Protein AF-A0A520HP11-F1 (afdb_monomer_lite)

Radius of gyration: 30.43 Å; chains: 1; bounding box: 94×42×82 Å

Structure (mmCIF, N/CA/C/O backbone):
data_AF-A0A520HP11-F1
#
_entry.id   AF-A0A520HP11-F1
#
loop_
_atom_site.group_PDB
_atom_site.id
_atom_site.type_symbol
_atom_site.label_atom_id
_atom_site.label_alt_id
_atom_site.label_comp_id
_atom_site.label_asym_id
_atom_site.label_entity_id
_atom_site.label_seq_id
_atom_site.pdbx_PDB_ins_code
_atom_site.Cartn_x
_atom_site.Cartn_y
_atom_site.Cartn_z
_atom_site.occupancy
_atom_site.B_iso_or_equiv
_atom_site.auth_seq_id
_atom_site.auth_comp_id
_atom_site.auth_asym_id
_atom_site.auth_atom_id
_atom_site.pdbx_PDB_model_num
ATOM 1 N N . MET A 1 1 ? -51.757 16.034 16.698 1.00 34.47 1 MET A N 1
ATOM 2 C CA . MET A 1 1 ? -51.233 14.928 17.526 1.00 34.47 1 MET A CA 1
ATOM 3 C C . MET A 1 1 ? -50.766 13.825 16.593 1.00 34.47 1 MET A C 1
ATOM 5 O O . MET A 1 1 ? -51.592 13.180 15.965 1.00 34.47 1 MET A O 1
ATOM 9 N N . TYR A 1 2 ? -49.450 13.701 16.427 1.00 31.53 2 TYR A N 1
ATOM 10 C CA . TYR A 1 2 ? -48.778 12.705 15.589 1.00 31.53 2 TYR A CA 1
ATOM 11 C C . TYR A 1 2 ? -48.318 11.578 16.525 1.00 31.53 2 TYR A C 1
ATOM 13 O O . TYR A 1 2 ? -47.510 11.825 17.417 1.00 31.53 2 TYR A O 1
ATOM 21 N N . ASN A 1 3 ? -48.872 10.372 16.388 1.00 34.91 3 ASN A N 1
ATOM 22 C CA . ASN A 1 3 ? -48.526 9.236 17.247 1.00 34.91 3 ASN A CA 1
ATOM 23 C C . ASN A 1 3 ? -47.285 8.537 16.663 1.00 34.91 3 ASN A C 1
ATOM 25 O O . ASN A 1 3 ? -47.395 7.660 15.810 1.00 34.91 3 ASN A O 1
ATOM 29 N N . GLY A 1 4 ? -46.097 9.001 17.062 1.00 42.41 4 GLY A N 1
ATOM 30 C CA . GLY A 1 4 ? -44.795 8.587 16.534 1.00 42.41 4 GLY A CA 1
ATOM 31 C C . GLY A 1 4 ? -44.421 7.126 16.800 1.00 42.41 4 GLY A C 1
ATOM 32 O O . GLY A 1 4 ? -43.616 6.841 17.681 1.00 42.41 4 GLY A O 1
ATOM 33 N N . LYS A 1 5 ? -44.937 6.199 15.989 1.00 34.16 5 LYS A N 1
ATOM 34 C CA . LYS A 1 5 ? -44.343 4.868 15.815 1.00 34.16 5 LYS A CA 1
ATOM 35 C C . LYS A 1 5 ? -43.785 4.738 14.394 1.00 34.16 5 LYS A C 1
ATOM 37 O O . LYS A 1 5 ? -44.534 4.986 13.449 1.00 34.16 5 LYS A O 1
ATOM 42 N N . PRO A 1 6 ? -42.512 4.342 14.213 1.00 37.28 6 PRO A N 1
ATOM 43 C CA . PRO A 1 6 ? -41.992 4.017 12.893 1.00 37.28 6 PRO A CA 1
ATOM 44 C C . PRO A 1 6 ? -42.721 2.775 12.364 1.00 37.28 6 PRO A C 1
ATOM 46 O O . PRO A 1 6 ? -42.697 1.717 12.992 1.00 37.28 6 PRO A O 1
ATOM 49 N N . GLN A 1 7 ? -43.396 2.912 11.224 1.00 37.81 7 GLN A N 1
ATOM 50 C CA . GLN A 1 7 ? -43.924 1.774 10.477 1.00 37.81 7 GLN A CA 1
ATOM 51 C C . GLN A 1 7 ? -42.833 1.278 9.523 1.00 37.81 7 GLN A C 1
ATOM 53 O O . GLN A 1 7 ? -42.355 2.023 8.669 1.00 37.81 7 GLN A O 1
ATOM 58 N N . LEU A 1 8 ? -42.419 0.023 9.698 1.00 34.25 8 LEU A N 1
ATOM 59 C CA . LEU A 1 8 ? -41.558 -0.692 8.759 1.00 34.25 8 LEU A CA 1
ATOM 60 C C . LEU A 1 8 ? -42.352 -0.972 7.479 1.00 34.25 8 LEU A C 1
ATOM 62 O O . LEU A 1 8 ? -43.304 -1.748 7.497 1.00 34.25 8 LEU A O 1
ATOM 66 N N . ALA A 1 9 ? -41.952 -0.354 6.370 1.00 35.50 9 ALA A N 1
ATOM 67 C CA . ALA A 1 9 ? -42.418 -0.741 5.047 1.00 35.50 9 ALA A CA 1
ATOM 68 C C . ALA A 1 9 ? -41.633 -1.984 4.598 1.00 35.50 9 ALA A C 1
ATOM 70 O O . ALA A 1 9 ? -40.471 -1.883 4.204 1.00 35.50 9 ALA A O 1
ATOM 71 N N . VAL A 1 10 ? -42.252 -3.162 4.688 1.00 35.53 10 VAL A N 1
ATOM 72 C CA . VAL A 1 10 ? -41.709 -4.397 4.109 1.00 35.53 10 VAL A CA 1
ATOM 73 C C . VAL A 1 10 ? -42.196 -4.483 2.665 1.00 35.53 10 VAL A C 1
ATOM 75 O O . VAL A 1 10 ? -43.391 -4.587 2.408 1.00 35.53 10 VAL A O 1
ATOM 78 N N . ASN A 1 11 ? -41.269 -4.394 1.713 1.00 33.66 11 ASN A N 1
ATOM 79 C CA . ASN A 1 11 ? -41.550 -4.653 0.304 1.00 33.66 11 ASN A CA 1
ATOM 80 C C . ASN A 1 11 ? -41.317 -6.146 0.030 1.00 33.66 11 ASN A C 1
ATOM 82 O O . ASN A 1 11 ? -40.174 -6.592 -0.057 1.00 33.66 11 ASN A O 1
ATOM 86 N N . GLU A 1 12 ? -42.400 -6.915 -0.082 1.00 36.41 12 GLU A N 1
ATOM 87 C CA . GLU A 1 12 ? -42.369 -8.378 -0.237 1.00 36.41 12 GLU A CA 1
ATOM 88 C C . GLU A 1 12 ? -42.029 -8.854 -1.667 1.00 36.41 12 GLU A C 1
ATOM 90 O O . GLU A 1 12 ? -41.917 -10.051 -1.911 1.00 36.41 12 GLU A O 1
ATOM 95 N N . ASN A 1 13 ? -41.770 -7.950 -2.622 1.00 36.38 13 ASN A N 1
ATOM 96 C CA . ASN A 1 13 ? -41.491 -8.318 -4.021 1.00 36.38 13 ASN A CA 1
ATOM 97 C C . ASN A 1 13 ? -40.028 -8.732 -4.315 1.00 36.38 13 ASN A C 1
ATOM 99 O O . ASN A 1 13 ? -39.665 -8.909 -5.477 1.00 36.38 13 ASN A O 1
ATOM 103 N N . PHE A 1 14 ? -39.172 -8.902 -3.299 1.00 37.31 14 PHE A N 1
ATOM 104 C CA . PHE A 1 14 ? -37.736 -9.204 -3.468 1.00 37.31 14 PHE A CA 1
ATOM 105 C C . PHE A 1 14 ? -37.317 -10.642 -3.115 1.00 37.31 14 PHE A C 1
ATOM 107 O O . PHE A 1 14 ? -36.124 -10.920 -2.977 1.00 37.31 14 PHE A O 1
ATOM 114 N N . PHE A 1 15 ? -38.248 -11.593 -3.019 1.00 36.47 15 PHE A N 1
ATOM 115 C CA . PHE A 1 15 ? -37.887 -13.001 -2.830 1.00 36.47 15 PHE A CA 1
ATOM 116 C C . PHE A 1 15 ? -37.436 -13.653 -4.148 1.00 36.47 15 PHE A C 1
ATOM 118 O O . PHE A 1 15 ? -38.184 -14.372 -4.804 1.00 36.47 15 PHE A O 1
ATOM 125 N N . ARG A 1 16 ? -36.162 -13.454 -4.512 1.00 36.50 16 ARG A N 1
ATOM 126 C CA . ARG A 1 16 ? -35.390 -14.524 -5.160 1.00 36.50 16 ARG A CA 1
ATOM 127 C C . ARG A 1 16 ? -34.692 -15.317 -4.064 1.00 36.50 16 ARG A C 1
ATOM 129 O O . ARG A 1 16 ? -33.797 -14.811 -3.391 1.00 36.50 16 ARG A O 1
ATOM 136 N N . ILE A 1 17 ? -35.144 -16.551 -3.885 1.00 47.78 17 ILE A N 1
ATOM 137 C CA . ILE A 1 17 ? -34.523 -17.545 -3.016 1.00 47.78 17 ILE A CA 1
ATOM 138 C C . ILE A 1 17 ? -33.262 -18.007 -3.754 1.00 47.78 17 ILE A C 1
ATOM 140 O O . ILE A 1 17 ? -33.342 -18.744 -4.727 1.00 47.78 17 ILE A O 1
ATOM 144 N N . GLU A 1 18 ? -32.122 -17.484 -3.309 1.00 36.84 18 GLU A N 1
ATOM 145 C CA . GLU A 1 18 ? -30.751 -17.774 -3.751 1.00 36.84 18 GLU A CA 1
ATOM 146 C C . GLU A 1 18 ? -30.212 -17.023 -4.986 1.00 36.84 18 GLU A C 1
ATOM 148 O O . GLU A 1 18 ? -30.777 -16.988 -6.080 1.00 36.84 18 GLU A O 1
ATOM 153 N N . ALA A 1 19 ? -29.041 -16.409 -4.780 1.00 34.03 19 ALA A N 1
ATOM 154 C CA . ALA A 1 19 ? -28.223 -15.795 -5.818 1.00 34.03 19 ALA A CA 1
ATOM 155 C C . ALA A 1 19 ? -27.327 -16.851 -6.509 1.00 34.03 19 ALA A C 1
ATOM 157 O O . ALA A 1 19 ? -26.926 -17.820 -5.860 1.00 34.03 19 ALA A O 1
ATOM 158 N N . PRO A 1 20 ? -26.952 -16.655 -7.792 1.00 33.03 20 PRO A N 1
ATOM 159 C CA . PRO A 1 20 ? -26.059 -17.551 -8.528 1.00 33.03 20 PRO A CA 1
ATOM 160 C C . PRO A 1 20 ? -24.754 -17.890 -7.771 1.00 33.03 20 PRO A C 1
ATOM 162 O O . PRO A 1 20 ? -24.144 -16.989 -7.193 1.00 33.03 20 PRO A O 1
ATOM 165 N N . PRO A 1 21 ? -24.247 -19.139 -7.832 1.00 39.88 21 PRO A N 1
ATOM 166 C CA . PRO A 1 21 ? -23.096 -19.605 -7.041 1.00 39.88 21 PRO A CA 1
ATOM 167 C C . PRO A 1 21 ? -21.791 -18.814 -7.225 1.00 39.88 21 PRO A C 1
ATOM 169 O O . PRO A 1 21 ? -20.974 -18.755 -6.312 1.00 39.88 21 PRO A O 1
ATOM 172 N N . HIS A 1 22 ? -21.584 -18.160 -8.371 1.00 44.44 22 HIS A N 1
ATOM 173 C CA . HIS A 1 22 ? -20.395 -17.329 -8.609 1.00 44.44 22 HIS A CA 1
ATOM 174 C C . HIS A 1 22 ? -20.458 -15.954 -7.915 1.00 44.44 22 HIS A C 1
ATOM 176 O O . HIS A 1 22 ? -19.442 -15.270 -7.831 1.00 44.44 22 HIS A O 1
ATOM 182 N N . LEU A 1 23 ? -21.623 -15.566 -7.376 1.00 41.56 23 LEU A N 1
ATOM 183 C CA . LEU A 1 23 ? -21.806 -14.389 -6.519 1.00 41.56 23 LEU A CA 1
ATOM 184 C C . LEU A 1 23 ? -21.668 -14.718 -5.022 1.00 41.56 23 LEU A C 1
ATOM 186 O O . LEU A 1 23 ? -21.687 -13.808 -4.196 1.00 41.56 23 LEU A O 1
ATOM 190 N N . GLN A 1 24 ? -21.453 -15.989 -4.657 1.00 46.53 24 GLN A N 1
ATOM 191 C CA . GLN A 1 24 ? -21.070 -16.410 -3.303 1.00 46.53 24 GLN A CA 1
ATOM 192 C C . GLN A 1 24 ? -19.555 -16.233 -3.061 1.00 46.53 24 GLN A C 1
ATOM 194 O O . GLN A 1 24 ? -18.876 -17.115 -2.527 1.00 46.53 24 GLN A O 1
ATOM 199 N N . GLN A 1 25 ? -1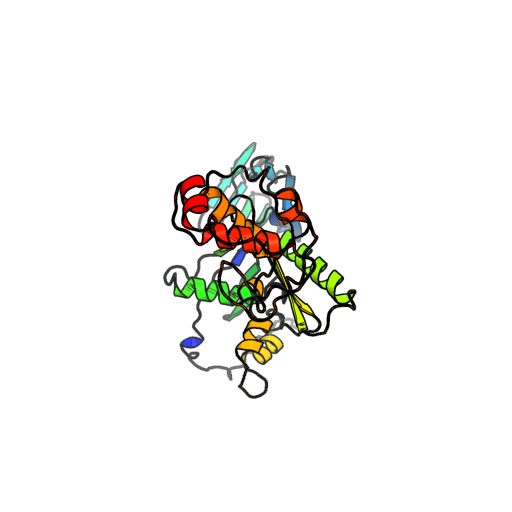8.997 -15.089 -3.470 1.00 52.41 25 GLN A N 1
ATOM 200 C CA . GLN A 1 25 ? -17.690 -14.643 -2.988 1.00 52.41 25 GLN A CA 1
ATOM 201 C C . GLN A 1 25 ? -17.901 -14.104 -1.569 1.00 52.41 25 GLN A C 1
ATOM 203 O O . GLN A 1 25 ? -18.559 -13.093 -1.337 1.00 52.41 25 GLN A O 1
ATOM 208 N N . ASN A 1 26 ? -17.498 -14.940 -0.614 1.00 66.00 26 ASN A N 1
ATOM 209 C CA . ASN A 1 26 ? -18.094 -15.050 0.714 1.00 66.00 26 ASN A CA 1
ATOM 210 C C . ASN A 1 26 ? -17.239 -14.398 1.808 1.00 66.00 26 ASN A C 1
ATOM 212 O O . ASN A 1 26 ? -17.347 -14.820 2.959 1.00 66.00 26 ASN A O 1
ATOM 216 N N . TRP A 1 27 ? -16.367 -13.434 1.498 1.00 74.62 27 TRP A N 1
ATOM 217 C CA . TRP A 1 27 ? -15.597 -12.783 2.555 1.00 74.62 27 TRP A CA 1
ATOM 218 C C . TRP A 1 27 ? -16.503 -11.938 3.457 1.00 74.62 27 TRP A C 1
ATOM 220 O O . TRP A 1 27 ? -17.264 -11.086 2.997 1.00 74.62 27 TRP A O 1
ATOM 230 N N . LYS A 1 28 ? -16.436 -12.182 4.762 1.00 81.62 28 LYS A N 1
ATOM 231 C CA . LYS A 1 28 ? -17.268 -11.546 5.788 1.00 81.62 28 LYS A CA 1
ATOM 232 C C . LYS A 1 28 ? -16.447 -10.749 6.803 1.00 81.62 28 LYS A C 1
ATOM 234 O O . LYS A 1 28 ? -17.043 -10.141 7.687 1.00 81.62 28 LYS A O 1
ATOM 239 N N . GLY A 1 29 ? -15.127 -10.738 6.688 1.00 84.00 29 GLY A N 1
ATOM 240 C CA . GLY A 1 29 ? -14.271 -9.924 7.540 1.00 84.00 29 GLY A CA 1
ATOM 241 C C . GLY A 1 29 ? -14.052 -8.508 7.028 1.00 84.00 29 GLY A C 1
ATOM 242 O O . GLY A 1 29 ? -14.406 -8.154 5.900 1.00 84.00 29 GLY A O 1
ATOM 243 N N . ASN A 1 30 ? -13.377 -7.723 7.855 1.00 87.94 30 ASN A N 1
ATOM 244 C CA . ASN A 1 30 ? -12.810 -6.433 7.487 1.00 87.94 30 ASN A CA 1
ATOM 245 C C . ASN A 1 30 ? -11.439 -6.621 6.816 1.00 87.94 30 ASN A C 1
ATOM 247 O O . ASN A 1 30 ? -10.792 -7.661 6.964 1.00 87.94 30 ASN A O 1
ATOM 251 N N . VAL A 1 31 ? -10.991 -5.602 6.085 1.00 89.44 31 VAL A N 1
ATOM 252 C CA . VAL A 1 31 ? -9.608 -5.459 5.619 1.00 89.44 31 VAL A CA 1
ATOM 253 C C . VAL A 1 31 ? -9.029 -4.245 6.325 1.00 89.44 31 VAL A C 1
ATOM 255 O O . VAL A 1 31 ? -9.432 -3.109 6.065 1.00 89.44 31 VAL A O 1
ATOM 258 N N . TYR A 1 32 ? -8.095 -4.496 7.228 1.00 90.44 32 TYR A N 1
ATOM 259 C CA . TYR A 1 32 ? -7.405 -3.488 8.013 1.00 90.44 32 TYR A CA 1
ATOM 260 C C . TYR A 1 32 ? -5.975 -3.297 7.523 1.00 90.44 32 TYR A C 1
ATOM 262 O O . TYR A 1 32 ? -5.354 -4.229 7.019 1.00 90.44 32 TYR A O 1
ATOM 270 N N . GLY A 1 33 ? -5.441 -2.096 7.701 1.00 87.69 33 GLY A N 1
ATOM 271 C CA . GLY A 1 33 ? -4.013 -1.845 7.590 1.00 87.69 33 GLY A CA 1
ATOM 272 C C . GLY A 1 33 ? -3.295 -2.210 8.880 1.00 87.69 33 GLY A C 1
ATOM 273 O O . GLY A 1 33 ? -3.796 -1.946 9.975 1.00 87.69 33 GLY A O 1
ATOM 274 N N . ASP A 1 34 ? -2.075 -2.718 8.764 1.00 78.62 34 ASP A N 1
ATOM 275 C CA . ASP A 1 34 ? -1.078 -2.671 9.834 1.00 78.62 34 ASP A CA 1
ATOM 276 C C . ASP A 1 34 ? -0.526 -1.241 9.952 1.00 78.62 34 ASP A C 1
ATOM 278 O O . ASP A 1 34 ? 0.663 -0.973 9.780 1.00 78.62 34 ASP A O 1
ATOM 282 N N . SER A 1 35 ? -1.433 -0.287 10.176 1.00 70.38 35 SER A N 1
ATOM 283 C CA . SER A 1 35 ? -1.102 1.128 10.194 1.00 70.38 35 SER A CA 1
ATOM 284 C C . SER A 1 35 ? -0.279 1.474 11.422 1.00 70.38 35 SER A C 1
ATOM 286 O O . SER A 1 35 ? -0.454 0.889 12.497 1.00 70.38 35 SER A O 1
ATOM 288 N N . SER A 1 36 ? 0.521 2.524 11.298 1.00 73.38 36 SER A N 1
ATOM 289 C CA . SER A 1 36 ? 1.182 3.175 12.428 1.00 73.38 36 SER A CA 1
ATOM 290 C C . SER A 1 36 ? 0.214 3.799 13.443 1.00 73.38 36 SER A C 1
ATOM 292 O O . SER A 1 36 ? 0.670 4.238 14.487 1.00 73.38 36 SER A O 1
ATOM 294 N N . HIS A 1 37 ? -1.102 3.801 13.206 1.00 81.44 37 HIS A N 1
ATOM 295 C CA . HIS A 1 37 ? -2.085 4.474 14.056 1.00 81.44 37 HIS A CA 1
ATOM 296 C C . HIS A 1 37 ? -3.150 3.532 14.649 1.00 81.44 37 HIS A C 1
ATOM 298 O O . HIS A 1 37 ? -3.369 2.421 14.161 1.00 81.44 37 HIS A O 1
ATOM 304 N N . TRP A 1 38 ? -3.798 3.983 15.726 1.00 84.00 38 TRP A N 1
ATOM 305 C CA . TRP A 1 38 ? -4.949 3.368 16.392 1.00 84.00 38 TRP A CA 1
ATOM 306 C C . TRP A 1 38 ? -6.114 4.351 16.339 1.00 84.00 38 TRP A C 1
ATOM 308 O O . TRP A 1 38 ? -5.969 5.499 16.760 1.00 84.00 38 TRP A O 1
ATOM 318 N N . ASN A 1 39 ? -7.270 3.890 15.866 1.00 87.94 39 ASN A N 1
ATOM 319 C CA . ASN A 1 39 ? -8.514 4.641 15.957 1.00 87.94 39 ASN A CA 1
ATOM 320 C C . ASN A 1 39 ? -9.212 4.248 17.253 1.00 87.94 39 ASN A C 1
ATOM 322 O O . ASN A 1 39 ? -9.640 3.104 17.403 1.00 87.94 39 ASN A O 1
ATOM 326 N N . ILE A 1 40 ? -9.304 5.188 18.186 1.00 89.44 40 ILE A N 1
ATOM 327 C CA . ILE A 1 40 ? -9.916 4.990 19.495 1.00 89.44 40 ILE A CA 1
ATOM 328 C C . ILE A 1 40 ? -11.194 5.816 19.544 1.00 89.44 40 ILE A C 1
ATOM 330 O O . ILE A 1 40 ? -11.142 7.042 19.537 1.00 89.44 40 ILE A O 1
ATOM 334 N N . SER A 1 41 ? -12.340 5.156 19.638 1.00 91.31 41 SER A N 1
ATOM 335 C CA . SER A 1 41 ? -13.629 5.803 19.857 1.00 91.31 41 SER A CA 1
ATOM 336 C C . SER A 1 41 ? -14.157 5.452 21.240 1.00 91.31 41 SER A C 1
ATOM 338 O O . SER A 1 41 ? -14.159 4.291 21.654 1.00 91.31 41 SER A O 1
ATOM 340 N N . THR A 1 42 ? -14.616 6.470 21.958 1.00 90.62 42 THR A N 1
ATOM 341 C CA . THR A 1 42 ? -15.209 6.338 23.287 1.00 90.62 42 THR A CA 1
ATOM 342 C C . THR A 1 42 ? -16.625 6.888 23.273 1.00 90.62 42 THR A C 1
ATOM 344 O O . THR A 1 42 ? -16.922 7.864 22.584 1.00 90.62 42 THR A O 1
ATOM 347 N N . TRP A 1 43 ? -17.511 6.269 24.046 1.00 91.56 43 TRP A N 1
ATOM 348 C CA . TRP A 1 43 ? -18.868 6.762 24.247 1.00 91.56 43 TRP A CA 1
ATOM 349 C C . TRP A 1 43 ? -19.259 6.631 25.711 1.00 91.56 43 TRP A C 1
ATOM 351 O O . TRP A 1 43 ? -19.286 5.531 26.250 1.00 91.56 43 TRP A O 1
ATOM 361 N N . ASN A 1 44 ? -19.561 7.738 26.374 1.00 87.00 44 ASN A N 1
ATOM 362 C CA . ASN A 1 44 ? -20.090 7.761 27.726 1.00 87.00 44 ASN A CA 1
ATOM 363 C C . ASN A 1 44 ? -21.621 7.742 27.670 1.00 87.00 44 ASN A C 1
ATOM 365 O O . ASN A 1 44 ? -22.251 8.702 27.226 1.00 87.00 44 ASN A O 1
ATOM 369 N N . VAL A 1 45 ? -22.218 6.654 28.158 1.00 87.19 45 VAL A N 1
ATOM 370 C CA . VAL A 1 45 ? -23.669 6.441 28.088 1.00 87.19 45 VAL A CA 1
ATOM 371 C C . VAL A 1 45 ? -24.420 7.427 28.983 1.00 87.19 45 VAL A C 1
ATOM 373 O O . VAL A 1 45 ? -25.452 7.952 28.579 1.00 87.19 45 VAL A O 1
ATOM 376 N N . ALA A 1 46 ? -23.895 7.719 30.176 1.00 83.06 46 ALA A N 1
ATOM 377 C C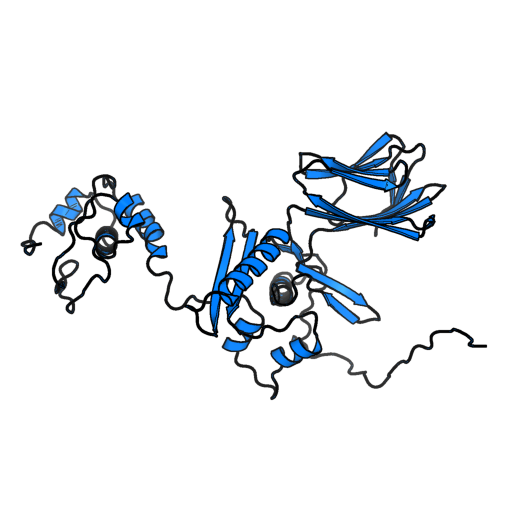A . ALA A 1 46 ? -24.559 8.596 31.140 1.00 83.06 46 ALA A CA 1
ATOM 378 C C . ALA A 1 46 ? -24.569 10.063 30.684 1.00 83.06 46 ALA A C 1
ATOM 380 O O . ALA A 1 46 ? -25.548 10.772 30.897 1.00 83.06 46 ALA A O 1
ATOM 381 N N . MET A 1 47 ? -23.484 10.512 30.052 1.00 82.31 47 MET A N 1
ATOM 382 C CA . MET A 1 47 ? -23.354 11.887 29.561 1.00 82.31 47 MET A CA 1
ATOM 383 C C . MET A 1 47 ? -23.875 12.064 28.131 1.00 82.31 47 MET A C 1
ATOM 385 O O . MET A 1 47 ? -24.020 13.197 27.683 1.00 82.31 47 MET A O 1
ATOM 389 N N . ASN A 1 48 ? -24.152 10.968 27.417 1.00 85.56 48 ASN A N 1
ATOM 390 C CA . ASN A 1 48 ? -24.471 10.972 25.989 1.00 85.56 48 ASN A CA 1
ATOM 391 C C . ASN A 1 48 ? -23.426 11.746 25.159 1.00 85.56 48 ASN A C 1
ATOM 393 O O . ASN A 1 48 ? -23.756 12.502 24.244 1.00 85.56 48 ASN A O 1
ATOM 397 N N . THR A 1 49 ? -22.153 11.585 25.522 1.00 85.44 49 THR A N 1
ATOM 398 C CA . THR A 1 49 ? -21.006 12.225 24.873 1.00 85.44 49 THR A CA 1
ATOM 399 C C . THR A 1 49 ? -20.014 11.171 24.420 1.00 85.44 49 THR A C 1
ATOM 401 O O . THR A 1 49 ? -19.890 10.110 25.027 1.00 85.44 49 THR A O 1
ATOM 404 N N . GLY A 1 50 ? -19.272 11.463 23.359 1.00 86.44 50 GLY A N 1
ATOM 405 C CA . GLY A 1 50 ? -18.229 10.580 22.864 1.00 86.44 50 GLY A CA 1
ATOM 406 C C . GLY A 1 50 ? -17.040 11.347 22.322 1.00 86.44 50 GLY A C 1
ATOM 407 O O . GLY A 1 50 ? -17.118 12.550 22.074 1.00 86.44 50 GLY A O 1
ATOM 408 N N . GLY A 1 51 ? -15.943 10.626 22.145 1.00 86.00 51 GLY A N 1
ATOM 409 C CA . GLY A 1 51 ? -14.722 11.121 21.530 1.00 86.00 51 GLY A CA 1
ATOM 410 C C . GLY A 1 51 ? -14.235 10.150 20.465 1.00 86.00 51 GLY A C 1
ATOM 411 O O . GLY A 1 51 ? -14.530 8.956 20.503 1.00 86.00 51 GLY A O 1
ATOM 412 N N . SER A 1 52 ? -13.499 10.663 19.489 1.00 88.25 52 SER A N 1
ATOM 413 C CA . SER A 1 52 ? -12.732 9.846 18.552 1.00 88.25 52 SER A CA 1
ATOM 414 C C . SER A 1 52 ? -11.331 10.418 18.455 1.00 88.25 52 SER A C 1
ATOM 416 O O . SER A 1 52 ? -11.156 11.622 18.282 1.00 88.25 52 SER A O 1
ATOM 418 N N . TYR A 1 53 ? -10.348 9.546 18.618 1.00 87.56 53 TYR A N 1
ATOM 419 C CA . TYR A 1 53 ? -8.946 9.891 18.752 1.00 87.56 53 TYR A CA 1
ATOM 420 C C . TYR A 1 53 ? -8.138 9.031 17.797 1.00 87.56 53 TYR A C 1
ATOM 422 O O . TYR A 1 53 ? -8.344 7.819 17.707 1.00 87.56 53 TYR A O 1
ATOM 430 N N . LEU A 1 54 ? -7.195 9.668 17.118 1.00 85.06 54 LEU A N 1
ATOM 431 C CA . LEU A 1 54 ? -6.204 8.999 16.300 1.00 85.06 54 LEU A CA 1
ATOM 432 C C . LEU A 1 54 ? -4.879 9.023 17.058 1.00 85.06 54 LEU A C 1
ATOM 434 O O . LEU A 1 54 ? -4.354 10.097 17.342 1.00 85.06 54 LEU A O 1
ATOM 438 N N . VAL A 1 55 ? -4.361 7.851 17.416 1.00 84.81 55 VAL A N 1
ATOM 439 C CA . VAL A 1 55 ? -3.137 7.726 18.218 1.00 84.81 55 VAL A CA 1
ATOM 440 C C . VAL A 1 55 ? -2.047 7.049 17.405 1.00 84.81 55 VAL A C 1
ATOM 442 O O . VAL A 1 55 ? -2.243 5.942 16.911 1.00 84.81 55 VAL A O 1
ATOM 445 N N . ASN A 1 56 ? -0.886 7.690 17.283 1.00 80.44 56 ASN A N 1
ATOM 446 C CA . ASN A 1 56 ? 0.289 7.097 16.654 1.00 80.44 56 ASN A CA 1
ATOM 447 C C . ASN A 1 56 ? 0.930 6.060 17.599 1.00 80.44 56 ASN A C 1
ATOM 449 O O . ASN A 1 56 ? 1.255 6.366 18.739 1.00 80.44 56 ASN A O 1
ATOM 453 N N . LYS A 1 57 ? 1.152 4.834 17.108 1.00 75.75 57 LYS A N 1
ATOM 454 C CA . LYS A 1 57 ? 1.826 3.720 17.804 1.00 75.75 57 LYS A CA 1
ATOM 455 C C . LYS A 1 57 ? 3.216 4.084 18.312 1.00 75.75 57 LYS A C 1
ATOM 457 O O . LYS A 1 57 ? 3.723 3.411 19.194 1.00 75.75 57 LYS A O 1
ATOM 462 N N . ARG A 1 58 ? 3.885 5.052 17.692 1.00 74.12 58 ARG A N 1
ATOM 463 C CA . ARG A 1 58 ? 5.289 5.376 17.975 1.00 74.12 58 ARG A CA 1
ATOM 464 C C . ARG A 1 58 ? 5.452 6.551 18.929 1.00 74.12 58 ARG A C 1
ATOM 466 O O . ARG A 1 58 ? 6.578 6.862 19.306 1.00 74.12 58 ARG A O 1
ATOM 473 N N . GLU A 1 59 ? 4.357 7.201 19.306 1.00 81.75 59 GLU A N 1
ATOM 474 C CA . GLU A 1 59 ? 4.383 8.406 20.123 1.00 81.75 59 GLU A CA 1
ATOM 475 C C . GLU A 1 59 ? 3.602 8.175 21.417 1.00 81.75 59 GLU A C 1
ATOM 477 O O . GLU A 1 59 ? 2.480 7.664 21.37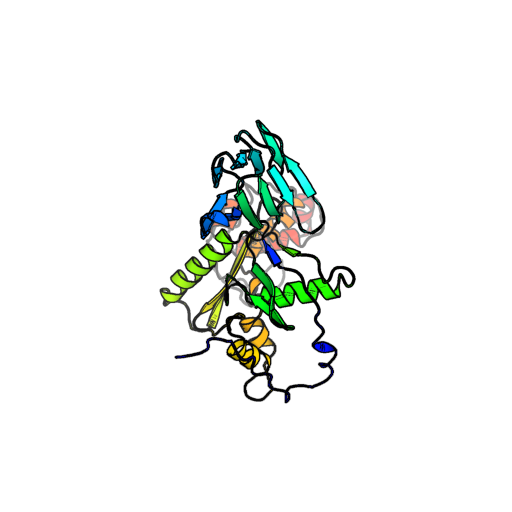3 1.00 81.75 59 GLU A O 1
ATOM 482 N N . PRO A 1 60 ? 4.164 8.551 22.579 1.00 85.06 60 PRO A N 1
ATOM 483 C CA . PRO A 1 60 ? 3.420 8.511 23.823 1.00 85.06 60 PRO A CA 1
ATOM 484 C C . PRO A 1 60 ? 2.155 9.363 23.721 1.00 85.06 60 PRO A C 1
ATOM 486 O O . PRO A 1 60 ? 2.221 10.551 23.407 1.00 85.06 60 PRO A O 1
ATOM 489 N N . ALA A 1 61 ? 1.007 8.768 24.023 1.00 88.50 61 ALA A N 1
ATOM 490 C CA . ALA A 1 61 ? -0.275 9.458 23.977 1.00 88.50 61 ALA A CA 1
ATOM 491 C C . ALA A 1 61 ? -1.161 9.030 25.141 1.00 88.50 61 ALA A C 1
ATOM 493 O O . ALA A 1 61 ? -1.142 7.869 25.552 1.00 88.50 61 ALA A O 1
ATOM 494 N N . VAL A 1 62 ? -1.967 9.966 25.645 1.00 90.50 62 VAL A N 1
ATOM 495 C CA . VAL A 1 62 ? -2.958 9.713 26.693 1.00 90.50 62 VAL A CA 1
ATOM 496 C C . VAL A 1 62 ? -4.329 10.137 26.185 1.00 90.50 62 VAL A C 1
ATOM 498 O O . VAL A 1 62 ? -4.556 11.303 25.869 1.00 90.50 62 VAL A O 1
ATOM 501 N N . VAL A 1 63 ? -5.255 9.184 26.118 1.00 88.94 63 VAL A N 1
ATOM 502 C CA . VAL A 1 63 ? -6.656 9.416 25.764 1.00 88.94 63 VAL A CA 1
ATOM 503 C C . VAL A 1 63 ? -7.509 9.236 27.010 1.00 88.94 63 VAL A C 1
ATOM 505 O O . VAL A 1 63 ? -7.537 8.167 27.618 1.00 88.94 63 VAL A O 1
ATOM 508 N N . HIS A 1 64 ? -8.232 10.280 27.393 1.00 88.19 64 HIS A N 1
ATOM 509 C CA . HIS A 1 64 ? -9.157 10.218 28.517 1.00 88.19 64 HIS A CA 1
ATOM 510 C C . HIS A 1 64 ? -10.477 9.596 28.060 1.00 88.19 64 HIS A C 1
ATOM 512 O O . HIS A 1 64 ? -11.203 10.184 27.264 1.00 88.19 64 HIS A O 1
ATOM 518 N N . VAL A 1 65 ? -10.799 8.407 28.573 1.00 85.00 65 VAL A N 1
ATOM 519 C CA . VAL A 1 65 ? -12.092 7.757 28.310 1.00 85.00 65 VAL A CA 1
ATOM 520 C C . VAL A 1 65 ? -13.173 8.416 29.163 1.00 85.00 65 VAL A C 1
ATOM 522 O O . VAL A 1 65 ? -14.257 8.722 28.676 1.00 85.00 65 VAL A O 1
ATOM 525 N N . ARG A 1 66 ? -12.860 8.630 30.446 1.00 84.56 66 ARG A N 1
ATOM 526 C CA . ARG A 1 66 ? -13.666 9.355 31.437 1.00 84.56 66 ARG A CA 1
ATOM 527 C C . ARG A 1 66 ? -12.825 9.640 32.682 1.00 84.56 66 ARG A C 1
ATOM 529 O O . ARG A 1 66 ? -11.647 9.287 32.735 1.00 84.56 66 ARG A O 1
ATOM 536 N N . GLU A 1 67 ? -13.433 10.237 33.702 1.00 83.19 67 GLU A N 1
ATOM 537 C CA . GLU A 1 67 ? -12.780 10.456 34.993 1.00 83.19 67 GLU A CA 1
ATOM 538 C C . GLU A 1 67 ? -12.223 9.141 35.569 1.00 83.19 67 GLU A C 1
ATOM 540 O O . GLU A 1 67 ? -12.925 8.131 35.663 1.00 83.19 67 GLU A O 1
ATOM 545 N N . GLY A 1 68 ? -10.925 9.140 35.881 1.00 88.19 68 GLY A N 1
ATOM 546 C CA . GLY A 1 68 ? -10.207 7.974 36.396 1.00 88.19 68 GLY A CA 1
ATOM 547 C C . GLY A 1 68 ? -9.909 6.863 35.379 1.00 88.19 68 GLY A C 1
ATOM 548 O O . GLY A 1 68 ? -9.251 5.901 35.753 1.00 88.19 68 GLY A O 1
ATOM 549 N N . LEU A 1 69 ? -10.325 6.959 34.110 1.00 91.69 69 LEU A N 1
ATOM 550 C CA . LEU A 1 69 ? -10.073 5.912 33.111 1.00 91.69 69 LEU A CA 1
ATOM 551 C C . LEU A 1 69 ? -9.411 6.483 31.858 1.00 91.69 69 LEU A C 1
ATOM 553 O O . LEU A 1 69 ? -9.972 7.336 31.166 1.00 91.69 69 LEU A O 1
ATOM 557 N N . GLN A 1 70 ? -8.212 5.994 31.566 1.00 93.19 70 GLN A N 1
ATOM 558 C CA . GLN A 1 70 ? -7.359 6.501 30.497 1.00 93.19 70 GLN A CA 1
ATOM 559 C C . GLN A 1 70 ? -6.835 5.363 29.633 1.00 93.19 70 GLN A C 1
ATOM 561 O O . GLN A 1 70 ? -6.683 4.234 30.094 1.00 93.19 70 GLN A O 1
ATOM 566 N N . ILE A 1 71 ? -6.519 5.684 28.388 1.00 91.62 71 ILE A N 1
ATOM 567 C CA . ILE A 1 71 ? -5.763 4.822 27.494 1.00 91.62 71 ILE A CA 1
ATOM 568 C C . ILE A 1 71 ? -4.405 5.468 27.280 1.00 91.62 71 ILE A C 1
ATOM 570 O O . ILE A 1 71 ? -4.337 6.647 26.939 1.00 91.62 71 ILE A O 1
ATOM 574 N N . ILE A 1 72 ? -3.341 4.703 27.493 1.00 91.38 72 ILE A N 1
ATOM 575 C CA . ILE A 1 72 ? -1.966 5.165 27.327 1.00 91.38 72 ILE A CA 1
ATOM 576 C C . ILE A 1 72 ? -1.312 4.332 26.234 1.00 91.38 72 ILE A C 1
ATOM 578 O O . ILE A 1 72 ? -1.273 3.110 26.346 1.00 91.38 72 ILE A O 1
ATOM 582 N N . ALA A 1 73 ? -0.804 4.988 25.194 1.00 87.31 73 ALA A N 1
ATOM 583 C CA . ALA A 1 73 ? 0.149 4.385 24.271 1.00 87.31 73 ALA A CA 1
ATOM 584 C C . ALA A 1 73 ? 1.557 4.646 24.809 1.00 87.31 73 ALA A C 1
ATOM 586 O O . ALA A 1 73 ? 1.902 5.796 25.088 1.00 87.31 73 ALA A O 1
ATOM 587 N N . ASP A 1 74 ? 2.345 3.594 25.007 1.00 81.12 74 ASP A N 1
ATOM 588 C CA . ASP A 1 74 ? 3.740 3.730 25.417 1.00 81.12 74 ASP A CA 1
ATOM 589 C C . ASP A 1 74 ? 4.693 3.778 24.213 1.00 81.12 74 ASP A C 1
ATOM 591 O O . ASP A 1 74 ? 4.315 3.530 23.068 1.00 81.12 74 ASP A O 1
ATOM 595 N N . SER A 1 75 ? 5.963 4.100 24.468 1.00 77.12 75 SER A N 1
ATOM 596 C CA . SER A 1 75 ? 6.996 4.191 23.429 1.00 77.12 75 SER A CA 1
ATOM 597 C C . SER A 1 75 ? 7.354 2.848 22.781 1.00 77.12 75 SER A C 1
ATOM 599 O O . SER A 1 75 ? 8.077 2.831 21.786 1.00 77.12 75 SER A O 1
ATOM 601 N N . THR A 1 76 ? 6.866 1.726 23.320 1.00 77.69 76 THR A N 1
ATOM 602 C CA . THR A 1 76 ? 7.019 0.395 22.713 1.00 77.69 76 THR A CA 1
ATOM 603 C C . THR A 1 76 ? 5.890 0.075 21.731 1.00 77.69 76 THR A C 1
ATOM 605 O O . THR A 1 76 ? 5.935 -0.946 21.044 1.00 77.69 76 THR A O 1
ATOM 608 N N . GLY A 1 77 ? 4.891 0.959 21.629 1.00 74.19 77 GLY A N 1
ATOM 609 C CA . GLY A 1 77 ? 3.700 0.786 20.807 1.00 74.19 77 GLY A CA 1
ATOM 610 C C . GLY A 1 77 ? 2.641 -0.111 21.430 1.00 74.19 77 GLY A C 1
ATOM 611 O O . GLY A 1 77 ? 1.687 -0.492 20.745 1.00 74.19 77 GLY A O 1
ATOM 612 N N . GLN A 1 78 ? 2.779 -0.429 22.720 1.00 84.38 78 GLN A N 1
ATOM 613 C CA . GLN A 1 78 ? 1.733 -1.086 23.480 1.00 84.38 78 GLN A CA 1
ATOM 614 C C . GLN A 1 78 ? 0.715 -0.045 23.947 1.00 84.38 78 GLN A C 1
ATOM 616 O O . GLN A 1 78 ? 1.062 1.031 24.433 1.00 84.38 78 GLN A O 1
ATOM 621 N N . VAL A 1 79 ? -0.565 -0.381 23.812 1.00 86.88 79 VAL A N 1
ATOM 622 C CA . VAL A 1 79 ? -1.662 0.449 24.307 1.00 86.88 79 VAL A CA 1
ATOM 623 C C . VAL A 1 79 ? -2.269 -0.214 25.527 1.00 86.88 79 VAL A C 1
ATOM 625 O O . VAL A 1 79 ? -2.578 -1.406 25.523 1.00 86.88 79 VAL A O 1
ATOM 628 N N . LEU A 1 80 ? -2.420 0.567 26.587 1.00 91.81 80 LEU A N 1
ATOM 629 C CA . LEU A 1 80 ? -2.827 0.114 27.904 1.00 91.81 80 LEU A CA 1
ATOM 630 C C . LEU A 1 80 ? -4.097 0.845 28.329 1.00 91.81 80 LEU A C 1
ATOM 632 O O . LEU A 1 80 ? -4.168 2.066 28.223 1.00 91.81 80 LEU A O 1
ATOM 636 N N . LEU A 1 81 ? -5.073 0.118 28.868 1.00 93.94 81 LEU A N 1
ATOM 637 C CA . LEU A 1 81 ? -6.170 0.717 29.624 1.00 93.94 81 LEU A CA 1
ATOM 638 C C . LEU A 1 81 ? -5.729 0.846 31.080 1.00 93.94 81 LEU A C 1
ATOM 640 O O . LEU A 1 81 ? -5.353 -0.150 31.699 1.00 93.94 81 LEU A O 1
ATOM 644 N N . VAL A 1 82 ? -5.789 2.058 31.621 1.00 95.38 82 VAL A N 1
ATOM 645 C CA . VAL A 1 82 ? -5.321 2.397 32.966 1.00 95.38 82 VAL A CA 1
ATOM 646 C C . VAL A 1 82 ? -6.484 2.927 33.792 1.00 95.38 82 VAL A C 1
ATOM 648 O O . VAL A 1 82 ? -7.122 3.915 33.420 1.00 95.38 82 VAL A O 1
ATOM 651 N N . ASN A 1 83 ? -6.745 2.275 34.924 1.00 95.44 83 ASN A N 1
ATOM 652 C CA . ASN A 1 83 ? -7.753 2.699 35.887 1.00 95.44 83 ASN A CA 1
ATOM 653 C C . ASN A 1 83 ? -7.091 3.472 37.033 1.00 95.44 83 ASN A C 1
ATOM 655 O O . ASN A 1 83 ? -6.663 2.892 38.022 1.00 95.44 83 ASN A O 1
ATOM 659 N N . ASN A 1 84 ? -7.039 4.792 36.901 1.00 94.56 84 ASN A N 1
ATOM 660 C CA . ASN A 1 84 ? -6.620 5.727 37.948 1.00 94.56 84 ASN A CA 1
ATOM 661 C C . ASN A 1 84 ? -7.779 6.133 38.880 1.00 94.56 84 ASN A C 1
ATOM 663 O O . ASN A 1 84 ? -7.612 7.020 39.713 1.00 94.56 84 ASN A O 1
ATOM 667 N N . GLY A 1 85 ? -8.970 5.555 38.706 1.00 92.06 85 GLY A N 1
ATOM 668 C CA . GLY A 1 85 ? -10.130 5.820 39.547 1.00 92.06 85 GLY A CA 1
ATOM 669 C C . GLY A 1 85 ? -10.107 5.035 40.858 1.00 92.06 85 GLY A C 1
ATOM 670 O O . GLY A 1 85 ? -9.261 4.176 41.087 1.00 92.06 85 GLY A O 1
ATOM 671 N N . ASN A 1 86 ? -11.108 5.290 41.702 1.00 92.12 86 ASN A N 1
ATOM 672 C CA . ASN A 1 86 ? -11.217 4.686 43.038 1.00 92.12 86 ASN A CA 1
ATOM 673 C C . ASN A 1 86 ? -12.072 3.405 43.070 1.00 92.12 86 ASN A C 1
ATOM 675 O O . ASN A 1 86 ? -12.361 2.881 44.142 1.00 92.12 86 ASN A O 1
ATOM 679 N N . SER A 1 87 ? -12.543 2.924 41.916 1.00 92.50 87 SER A N 1
ATOM 680 C CA . SER A 1 87 ? -13.439 1.765 41.825 1.00 92.50 87 SER A CA 1
ATOM 681 C C . SER A 1 87 ? -12.985 0.794 40.743 1.00 92.50 87 SER A C 1
ATOM 683 O O . SER A 1 87 ? -12.411 1.202 39.734 1.00 92.50 87 SER A O 1
ATOM 685 N N . THR A 1 88 ? -13.253 -0.496 40.947 1.00 94.75 88 THR A N 1
ATOM 686 C CA . THR A 1 88 ? -12.991 -1.533 39.945 1.00 94.75 88 THR A CA 1
ATOM 687 C C . THR A 1 88 ? -13.873 -1.318 38.714 1.00 94.75 88 THR A C 1
ATOM 689 O O . THR A 1 88 ? -15.093 -1.167 38.819 1.00 94.75 88 THR A O 1
ATOM 692 N N . VAL A 1 89 ? -13.255 -1.354 37.534 1.00 95.69 89 VAL A N 1
ATOM 693 C CA . VAL A 1 89 ? -13.945 -1.323 36.240 1.00 95.69 89 VAL A CA 1
ATOM 694 C C . VAL A 1 89 ? -14.176 -2.758 35.780 1.00 95.69 89 VAL A C 1
ATOM 696 O O . VAL A 1 89 ? -13.240 -3.548 35.683 1.00 95.69 89 VAL A O 1
ATOM 699 N N . THR A 1 90 ? -15.421 -3.103 35.470 1.00 96.44 90 THR A N 1
ATOM 700 C CA . THR A 1 90 ? -15.748 -4.354 34.779 1.00 96.44 90 THR A CA 1
ATOM 701 C C . THR A 1 90 ? -15.687 -4.118 33.277 1.00 96.44 90 THR A C 1
ATOM 703 O O . THR A 1 90 ? -16.347 -3.222 32.755 1.00 96.44 90 THR A O 1
ATOM 706 N N . ILE A 1 91 ? -14.890 -4.921 32.587 1.00 95.44 91 ILE A N 1
ATOM 707 C CA . ILE A 1 91 ? -14.669 -4.856 31.146 1.00 95.44 91 ILE A CA 1
ATOM 708 C C . ILE A 1 91 ? -15.420 -6.024 30.529 1.00 95.44 91 ILE A C 1
ATOM 710 O O . ILE A 1 91 ? -15.128 -7.178 30.827 1.00 95.44 91 ILE A O 1
ATOM 714 N N . ILE A 1 92 ? -16.406 -5.727 29.694 1.00 95.12 92 ILE A N 1
ATOM 715 C CA . ILE A 1 92 ? -17.271 -6.715 29.053 1.00 95.12 92 ILE A CA 1
ATOM 716 C C . ILE A 1 92 ? -16.996 -6.645 27.552 1.00 95.12 92 ILE A C 1
ATOM 718 O O . ILE A 1 92 ? -17.433 -5.702 26.895 1.00 95.12 92 ILE A O 1
ATOM 722 N N . GLY A 1 93 ? -16.234 -7.607 27.035 1.00 90.25 93 GLY A N 1
ATOM 723 C CA . GLY A 1 93 ? -16.003 -7.778 25.601 1.00 90.25 93 GLY A CA 1
ATOM 724 C C . GLY A 1 93 ? -17.024 -8.723 24.964 1.00 90.25 93 GLY A C 1
ATOM 725 O O . GLY A 1 93 ? -17.948 -9.199 25.623 1.00 90.25 93 GLY A O 1
ATOM 726 N N . ASP A 1 94 ? -16.818 -9.049 23.688 1.00 79.56 94 ASP A N 1
ATOM 727 C CA . ASP A 1 94 ? -17.768 -9.849 22.896 1.00 79.56 94 ASP A CA 1
ATOM 728 C C . ASP A 1 94 ? -17.983 -11.277 23.427 1.00 79.56 94 ASP A C 1
ATOM 730 O O . ASP A 1 94 ? -19.047 -11.865 23.236 1.00 79.56 94 ASP A O 1
ATOM 734 N N . ARG A 1 95 ? -16.961 -11.869 24.061 1.00 82.00 95 ARG A N 1
ATOM 735 C CA . ARG A 1 95 ? -16.976 -13.275 24.518 1.00 82.00 95 ARG A CA 1
ATOM 736 C C . ARG A 1 95 ? -16.478 -13.481 25.946 1.00 82.00 95 ARG A C 1
ATOM 738 O O . ARG A 1 95 ? -16.431 -14.616 26.414 1.00 82.00 95 ARG A O 1
ATOM 745 N N . SER A 1 96 ? -16.063 -12.421 26.631 1.00 89.38 96 SER A N 1
ATOM 746 C CA . SER A 1 96 ? -15.451 -12.519 27.954 1.00 89.38 96 SER A CA 1
ATOM 747 C C . SER A 1 96 ? -15.719 -11.275 28.790 1.00 89.38 96 SER A C 1
ATOM 749 O O . SER A 1 96 ? -15.971 -10.187 28.271 1.00 89.38 96 SER A O 1
ATOM 751 N N . SER A 1 97 ? -15.642 -11.446 30.107 1.00 92.81 97 SER A N 1
ATOM 752 C CA . SER A 1 97 ? -15.650 -10.344 31.061 1.00 92.81 97 SER A CA 1
ATOM 753 C C . SER A 1 97 ? -14.427 -10.424 31.962 1.00 92.81 97 SER A C 1
ATOM 755 O O . SER A 1 97 ? -14.107 -11.502 32.466 1.00 92.81 97 SER A O 1
ATOM 757 N N . SER A 1 98 ? -13.783 -9.293 32.214 1.00 94.31 98 SER A N 1
ATOM 758 C CA . SER A 1 98 ? -12.663 -9.167 33.144 1.00 94.31 98 SER A CA 1
ATOM 759 C C . SER A 1 98 ? -12.862 -7.973 34.077 1.00 94.31 98 SER A C 1
ATOM 761 O O . SER A 1 98 ? -13.761 -7.150 33.889 1.00 94.31 98 SER A O 1
ATOM 763 N N . LYS A 1 99 ? -12.048 -7.900 35.131 1.00 95.38 99 LYS A N 1
ATOM 764 C CA . LYS A 1 99 ? -12.043 -6.790 36.086 1.00 95.38 99 LYS A CA 1
ATOM 765 C C . LYS A 1 99 ? -10.699 -6.080 36.037 1.00 95.38 99 LYS A C 1
ATOM 767 O O . LYS A 1 99 ? -9.666 -6.724 35.879 1.00 95.38 99 LYS A O 1
ATOM 772 N N . LEU A 1 100 ? -10.741 -4.764 36.185 1.00 95.94 100 LEU A N 1
ATOM 773 C CA . LEU A 1 100 ? -9.582 -3.893 36.275 1.00 95.94 100 LEU A CA 1
ATOM 774 C C . LEU A 1 100 ? -9.676 -3.087 37.568 1.00 95.94 100 LEU A C 1
ATOM 776 O O . LEU A 1 100 ? -10.474 -2.150 37.669 1.00 95.94 100 LEU A O 1
ATOM 780 N N . ASP A 1 101 ? -8.884 -3.473 38.562 1.00 96.50 101 ASP A N 1
ATOM 781 C CA . ASP A 1 101 ? -8.885 -2.820 39.869 1.00 96.50 101 ASP A CA 1
ATOM 782 C C . ASP A 1 101 ? -8.312 -1.400 39.813 1.00 96.50 101 ASP A C 1
ATOM 784 O O . ASP A 1 101 ? -7.632 -1.007 38.861 1.00 96.50 101 ASP A O 1
ATOM 788 N N . ALA A 1 102 ? -8.626 -0.609 40.837 1.00 94.75 102 ALA A N 1
ATOM 789 C CA . ALA A 1 102 ? -8.078 0.732 41.005 1.00 94.75 102 ALA A CA 1
ATOM 790 C C . ALA A 1 102 ? -6.537 0.689 41.033 1.00 94.75 102 ALA A C 1
ATOM 792 O O . ALA A 1 102 ? -5.940 -0.193 41.652 1.00 94.75 102 ALA A O 1
ATOM 793 N N . GLY A 1 103 ? -5.892 1.616 40.329 1.00 94.00 103 GLY A N 1
ATOM 794 C CA . GLY A 1 103 ? -4.436 1.686 40.159 1.00 94.00 103 GLY A CA 1
ATOM 795 C C . GLY A 1 103 ? -3.843 0.647 39.199 1.00 94.00 103 GLY A C 1
ATOM 796 O O . GLY A 1 103 ? -2.632 0.641 38.980 1.00 94.00 103 GLY A O 1
ATOM 797 N N . SER A 1 104 ? -4.662 -0.235 38.618 1.00 95.94 104 SER A N 1
ATOM 798 C CA . SER A 1 104 ? -4.192 -1.289 37.717 1.00 95.94 104 SER A CA 1
ATOM 799 C C . 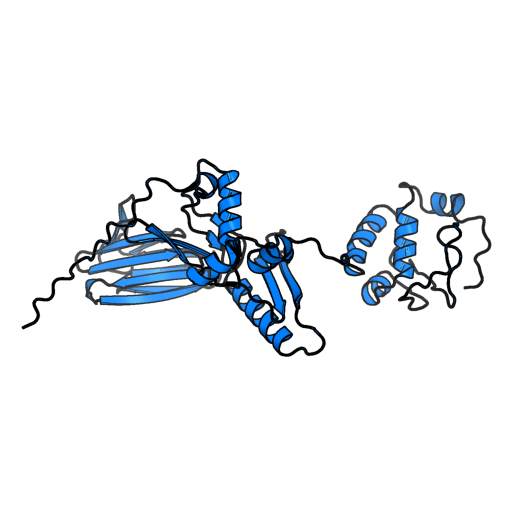SER A 1 104 ? -4.243 -0.873 36.248 1.00 95.94 104 SER A C 1
ATOM 801 O O . SER A 1 104 ? -4.933 0.069 35.846 1.00 95.94 104 SER A O 1
ATOM 803 N N . ARG A 1 105 ? -3.512 -1.625 35.421 1.00 95.00 105 ARG A N 1
ATOM 804 C CA . ARG A 1 105 ? -3.450 -1.449 33.969 1.00 95.00 105 ARG A CA 1
ATOM 805 C C . ARG A 1 105 ? -3.497 -2.787 33.249 1.00 95.00 105 ARG A C 1
ATOM 807 O O . ARG A 1 105 ? -2.951 -3.766 33.754 1.00 95.00 105 ARG A O 1
ATOM 814 N N . ILE A 1 106 ? -4.103 -2.813 32.066 1.00 93.56 106 ILE A N 1
ATOM 815 C CA . ILE A 1 106 ? -4.111 -3.992 31.193 1.00 93.56 106 ILE A CA 1
ATOM 816 C C . ILE A 1 106 ? -3.740 -3.623 29.758 1.00 93.56 106 ILE A C 1
ATOM 818 O O . ILE A 1 106 ? -4.093 -2.534 29.303 1.00 93.56 106 ILE A O 1
ATOM 822 N N . PRO A 1 107 ? -3.068 -4.523 29.024 1.00 91.44 107 PRO A N 1
ATOM 823 C CA . PRO A 1 107 ? -2.846 -4.339 27.603 1.00 91.44 107 PRO A CA 1
ATOM 824 C C . PRO A 1 107 ? -4.141 -4.490 26.813 1.00 91.44 107 PRO A C 1
ATOM 826 O O . PRO A 1 107 ? -4.965 -5.364 27.087 1.00 91.44 107 PRO A O 1
ATOM 829 N N . LEU A 1 108 ? -4.296 -3.629 25.815 1.00 88.81 108 LEU A N 1
ATOM 830 C CA . LEU A 1 108 ? -5.397 -3.644 24.868 1.00 88.81 108 LEU A CA 1
ATOM 831 C C . LEU A 1 108 ? -4.929 -4.248 23.546 1.00 88.81 108 LEU A C 1
ATOM 833 O O . LEU A 1 108 ? -3.834 -3.962 23.062 1.00 88.81 108 LEU A O 1
ATOM 837 N N . GLY A 1 109 ? -5.773 -5.102 22.970 1.00 85.38 109 GLY A N 1
ATOM 838 C CA . GLY A 1 109 ? -5.585 -5.602 21.612 1.00 85.38 109 GLY A CA 1
ATOM 839 C C . GLY A 1 109 ? -5.958 -4.554 20.563 1.00 85.38 109 GLY A C 1
ATOM 840 O O . GLY A 1 109 ? -6.537 -3.514 20.876 1.00 85.38 109 GLY A O 1
ATOM 841 N N . ASN A 1 110 ? -5.652 -4.854 19.304 1.00 80.69 110 ASN A N 1
ATOM 842 C CA . ASN A 1 110 ? -6.128 -4.081 18.165 1.00 80.69 110 ASN A CA 1
ATOM 843 C C . ASN A 1 110 ? -6.558 -5.043 17.037 1.00 80.69 110 ASN A C 1
ATOM 845 O O . ASN A 1 110 ? -5.686 -5.669 16.429 1.00 80.69 110 ASN A O 1
ATOM 849 N N . PRO A 1 111 ? -7.865 -5.201 16.761 1.00 86.38 111 PRO A N 1
ATOM 850 C CA . PRO A 1 111 ? -8.989 -4.462 17.344 1.00 86.38 111 PRO A CA 1
ATOM 851 C C . PRO A 1 111 ? -9.326 -4.874 18.792 1.00 86.38 111 PRO A C 1
ATOM 853 O O . PRO A 1 111 ? -8.977 -5.967 19.241 1.00 86.38 111 PRO A O 1
ATOM 856 N N . PHE A 1 112 ? -10.022 -3.999 19.522 1.00 88.81 112 PHE A N 1
ATOM 857 C CA . PHE A 1 112 ? -10.554 -4.246 20.865 1.00 88.81 112 PHE A CA 1
ATOM 858 C C . PHE A 1 112 ? -11.860 -3.487 21.092 1.00 88.81 112 PHE A C 1
ATOM 860 O O . PHE A 1 112 ? -11.883 -2.256 21.065 1.00 88.81 112 PHE A O 1
ATOM 867 N N . HIS A 1 113 ? -12.942 -4.218 21.361 1.00 91.44 113 HIS A N 1
ATOM 868 C CA . HIS A 1 113 ? -14.261 -3.650 21.632 1.00 91.44 113 HIS A CA 1
ATOM 869 C C . HIS A 1 113 ? -14.723 -4.105 23.013 1.00 91.44 113 HIS A C 1
ATOM 871 O O . HIS A 1 113 ? -14.742 -5.303 23.306 1.00 91.44 113 HIS A O 1
ATOM 877 N N . ALA A 1 114 ? -15.081 -3.156 23.874 1.00 93.94 114 ALA A N 1
ATOM 878 C CA . ALA A 1 114 ? -15.600 -3.488 25.189 1.00 93.94 114 ALA A CA 1
ATOM 879 C C . ALA A 1 114 ? -16.543 -2.425 25.736 1.00 93.94 114 ALA A C 1
ATOM 881 O O . ALA A 1 114 ? -16.377 -1.220 25.535 1.00 93.94 114 ALA A O 1
ATOM 882 N N . ARG A 1 115 ? -17.491 -2.897 26.537 1.00 95.00 115 ARG A N 1
ATOM 883 C CA . ARG A 1 115 ? -18.260 -2.075 27.456 1.00 95.00 115 ARG A CA 1
ATOM 884 C C . ARG A 1 115 ? -17.548 -2.019 28.806 1.00 95.00 115 ARG A C 1
ATOM 886 O O . ARG A 1 115 ? -17.216 -3.047 29.390 1.00 95.00 115 ARG A O 1
ATOM 893 N N . LEU A 1 116 ? -17.337 -0.811 29.304 1.00 94.19 116 LEU A N 1
ATOM 894 C CA . LEU A 1 116 ? -16.641 -0.489 30.543 1.00 94.19 116 LEU A CA 1
ATOM 895 C C . LEU A 1 116 ? -17.672 -0.036 31.581 1.00 94.19 116 LEU A C 1
ATOM 897 O O . LEU A 1 116 ? -18.301 1.013 31.430 1.00 94.19 116 LEU A O 1
ATOM 901 N N . VAL A 1 117 ? -17.859 -0.833 32.630 1.00 94.06 117 VAL A N 1
ATOM 902 C CA . VAL A 1 117 ? -18.906 -0.638 33.640 1.00 94.06 117 VAL A CA 1
ATOM 903 C C . VAL A 1 117 ? -18.276 -0.392 35.006 1.00 94.06 117 VAL A C 1
ATOM 905 O O . VAL A 1 117 ? -17.466 -1.186 35.480 1.00 94.06 117 VAL A O 1
ATOM 908 N N . THR A 1 118 ? -18.669 0.697 35.658 1.00 89.38 118 THR A N 1
ATOM 909 C CA . THR A 1 118 ? -18.448 0.942 37.095 1.00 89.38 118 THR A CA 1
ATOM 910 C C . THR A 1 118 ? -19.795 1.070 37.803 1.00 89.38 118 THR A C 1
ATOM 912 O O . THR A 1 118 ? -20.817 1.185 37.125 1.00 89.38 118 THR A O 1
ATOM 915 N N . PRO A 1 119 ? -19.834 1.097 39.149 1.00 85.31 119 PRO A N 1
ATOM 916 C CA . PRO A 1 119 ? -21.091 1.296 39.870 1.00 85.31 119 PRO A CA 1
ATOM 917 C C . PRO A 1 119 ? -21.819 2.603 39.508 1.00 85.31 119 PRO A C 1
ATOM 919 O O . PRO A 1 119 ? -23.033 2.679 39.654 1.00 85.31 119 PRO A O 1
ATOM 922 N N . GLN A 1 120 ? -21.095 3.624 39.037 1.00 84.25 120 GLN A N 1
ATOM 923 C CA . GLN A 1 120 ? -21.635 4.956 38.752 1.00 84.25 120 GLN A CA 1
ATOM 924 C C . GLN A 1 120 ? -21.818 5.260 37.257 1.00 84.25 120 GLN A C 1
ATOM 926 O O . GLN A 1 120 ? -22.508 6.221 36.930 1.00 84.25 120 GLN A O 1
ATOM 931 N N . ALA A 1 121 ? -21.183 4.514 36.342 1.00 86.88 121 ALA A N 1
ATOM 932 C CA . ALA A 1 121 ? -21.180 4.883 34.926 1.00 86.88 121 ALA A CA 1
ATOM 933 C C . ALA A 1 121 ? -20.886 3.721 33.967 1.00 86.88 121 ALA A C 1
ATOM 935 O O . ALA A 1 121 ? -20.062 2.840 34.232 1.00 86.88 121 ALA A O 1
ATOM 936 N N . GLU A 1 122 ? -21.457 3.818 32.768 1.00 92.81 122 GLU A N 1
ATOM 937 C CA . GLU A 1 122 ? -21.188 2.936 31.633 1.00 92.81 122 GLU A CA 1
ATOM 938 C C . GLU A 1 122 ? -20.519 3.713 30.492 1.00 92.81 122 GLU A C 1
ATOM 940 O O . GLU A 1 122 ? -20.866 4.861 30.194 1.00 92.81 122 GLU A O 1
ATOM 945 N N . SER A 1 123 ? -19.527 3.099 29.852 1.00 91.12 123 SER A N 1
ATOM 946 C CA . SER A 1 123 ? -18.884 3.655 28.665 1.00 91.12 123 SER A CA 1
ATOM 947 C C . SER A 1 123 ? -18.538 2.564 27.664 1.00 91.12 123 SER A C 1
ATOM 949 O O . SER A 1 123 ? -18.257 1.435 28.052 1.00 91.12 123 SER A O 1
ATOM 951 N N . TRP A 1 124 ? -18.568 2.873 26.376 1.00 93.06 124 TRP A N 1
ATOM 952 C CA . TRP A 1 124 ? -18.146 1.966 25.316 1.00 93.06 124 TRP A CA 1
ATOM 953 C C . TRP A 1 124 ? -16.783 2.408 24.808 1.00 93.06 124 TRP A C 1
ATOM 955 O O . TRP A 1 124 ? -16.530 3.603 24.652 1.00 93.06 124 TRP A O 1
ATOM 965 N N . LEU A 1 125 ? -15.911 1.436 24.579 1.00 92.19 125 LEU A N 1
ATOM 966 C CA . LEU A 1 125 ? -14.582 1.631 24.034 1.00 92.19 125 LEU A CA 1
ATOM 967 C C . LEU A 1 125 ? -14.433 0.768 22.788 1.00 92.19 125 LEU A C 1
ATOM 969 O O . LEU A 1 125 ? -14.618 -0.448 22.839 1.00 92.19 125 LEU A O 1
ATOM 973 N N . HIS A 1 126 ? -14.078 1.417 21.689 1.00 91.06 126 HIS A N 1
ATOM 974 C CA . HIS A 1 126 ? -13.827 0.793 20.406 1.00 91.06 126 HIS A CA 1
ATOM 975 C C . HIS A 1 126 ? -12.432 1.188 19.941 1.00 91.06 126 HIS A C 1
ATOM 977 O O . HIS A 1 126 ? -12.139 2.370 19.779 1.00 91.06 126 HIS A O 1
ATOM 983 N N . ILE A 1 127 ? -11.566 0.204 19.764 1.00 89.25 127 ILE A N 1
ATOM 984 C CA . ILE A 1 127 ? -10.214 0.380 19.260 1.00 89.25 127 ILE A CA 1
ATOM 985 C C . ILE A 1 127 ? -10.102 -0.444 17.998 1.00 89.25 127 ILE A C 1
ATOM 987 O O . ILE A 1 127 ? -10.308 -1.654 18.036 1.00 89.25 127 ILE A O 1
ATOM 991 N N . GLU A 1 128 ? -9.746 0.194 16.894 1.00 88.00 128 GLU A N 1
ATOM 992 C CA . GLU A 1 128 ? -9.565 -0.497 15.626 1.00 88.00 128 GLU A CA 1
ATOM 993 C C . GLU A 1 128 ? -8.360 0.040 14.849 1.00 88.00 128 GLU A C 1
ATOM 995 O O . GLU A 1 128 ? -7.978 1.210 14.998 1.00 88.00 128 GLU A O 1
ATOM 1000 N N . PRO A 1 129 ? -7.772 -0.776 13.958 1.00 87.31 129 PRO A N 1
ATOM 1001 C CA . PRO A 1 129 ? -6.813 -0.278 12.992 1.00 87.31 129 PRO A CA 1
ATOM 1002 C C . PRO A 1 129 ? -7.548 0.564 11.947 1.00 87.31 129 PRO A C 1
ATOM 1004 O O . PRO A 1 129 ? -8.779 0.536 11.839 1.00 87.31 129 PRO A O 1
ATOM 1007 N N . HIS A 1 130 ? -6.802 1.292 11.119 1.00 88.88 130 HIS A N 1
ATOM 1008 C CA . HIS A 1 130 ? -7.406 1.852 9.916 1.00 88.88 130 HIS A CA 1
ATOM 1009 C C . HIS A 1 130 ? -7.957 0.743 9.028 1.00 88.88 130 HIS A C 1
ATOM 1011 O O . HIS A 1 130 ? -7.285 -0.253 8.757 1.00 88.88 130 HIS A O 1
ATOM 1017 N N . ALA A 1 131 ? -9.186 0.924 8.563 1.00 88.88 131 ALA A N 1
ATOM 1018 C CA . ALA A 1 131 ? -9.804 0.008 7.629 1.00 88.88 131 ALA A CA 1
ATOM 1019 C C . ALA A 1 131 ? -9.611 0.503 6.198 1.00 88.88 131 ALA A C 1
ATOM 1021 O O . ALA A 1 131 ? -9.881 1.657 5.884 1.00 88.88 131 ALA A O 1
ATOM 1022 N N . PHE A 1 132 ? -9.212 -0.407 5.324 1.00 90.56 132 PHE A N 1
ATOM 1023 C CA . PHE A 1 132 ? -9.306 -0.235 3.879 1.00 90.56 132 PHE A CA 1
ATOM 1024 C C . PHE A 1 132 ? -10.661 -0.723 3.351 1.00 90.56 132 PHE A C 1
ATOM 1026 O O . PHE A 1 132 ? -11.146 -0.246 2.330 1.00 90.56 132 PHE A O 1
ATOM 1033 N N . MET A 1 133 ? -11.298 -1.648 4.077 1.00 90.62 133 MET A N 1
ATOM 1034 C CA . MET A 1 133 ? -12.670 -2.085 3.838 1.00 90.62 133 MET A CA 1
ATOM 1035 C C . MET A 1 133 ? -13.293 -2.557 5.151 1.00 90.62 133 MET A C 1
ATOM 1037 O O . MET A 1 133 ? -12.728 -3.407 5.837 1.00 90.62 133 MET A O 1
ATOM 1041 N N . ARG A 1 134 ? -14.477 -2.050 5.490 1.00 88.38 134 ARG A N 1
ATOM 1042 C CA . ARG A 1 134 ? -15.284 -2.551 6.607 1.00 88.38 134 ARG A CA 1
ATOM 1043 C C . ARG A 1 134 ? -16.505 -3.279 6.090 1.00 88.38 134 ARG A C 1
ATOM 1045 O O . ARG A 1 134 ? -17.158 -2.787 5.180 1.00 88.38 134 ARG A O 1
ATOM 1052 N N . ASN A 1 135 ? -16.817 -4.418 6.684 1.00 85.88 135 ASN A N 1
ATOM 1053 C CA . ASN A 1 135 ? -18.042 -5.159 6.471 1.00 85.88 135 ASN A CA 1
ATOM 1054 C C . ASN A 1 135 ? -18.991 -4.934 7.652 1.00 85.88 135 ASN A C 1
ATOM 1056 O O . ASN A 1 135 ? -18.667 -5.218 8.802 1.00 85.88 135 ASN A O 1
ATOM 1060 N N . TYR A 1 136 ? -20.194 -4.480 7.340 1.00 81.56 136 TYR A N 1
ATOM 1061 C CA . TYR A 1 136 ? -21.277 -4.254 8.278 1.00 81.56 136 TYR A CA 1
ATOM 1062 C C . TYR A 1 136 ? -22.473 -5.118 7.904 1.00 81.56 136 TYR A C 1
ATOM 1064 O O . TYR A 1 136 ? -22.783 -5.301 6.728 1.00 81.56 136 TYR A O 1
ATOM 1072 N N . TYR A 1 137 ? -23.191 -5.620 8.905 1.00 74.69 137 TYR A N 1
ATOM 1073 C CA . TYR A 1 137 ? -24.471 -6.288 8.697 1.00 74.69 137 TYR A CA 1
ATOM 1074 C C . TYR A 1 137 ? -25.594 -5.360 9.151 1.00 74.69 137 TYR A C 1
ATOM 1076 O O . TYR A 1 137 ? -25.725 -5.077 10.338 1.00 74.69 137 TYR A O 1
ATOM 1084 N N . VAL A 1 138 ? -26.386 -4.862 8.203 1.00 70.12 138 VAL A N 1
ATOM 1085 C CA . VAL A 1 138 ? -27.468 -3.904 8.457 1.00 70.12 138 VAL A CA 1
ATOM 1086 C C . VAL A 1 138 ? -28.753 -4.477 7.875 1.00 70.12 138 VAL A C 1
ATOM 1088 O O . VAL A 1 138 ? -28.802 -4.820 6.697 1.00 70.12 138 VAL A O 1
ATOM 1091 N N . ASN A 1 139 ? -29.794 -4.600 8.701 1.00 74.56 139 ASN A N 1
ATOM 1092 C CA . ASN A 1 139 ? -31.136 -5.039 8.292 1.00 74.56 139 ASN A CA 1
ATOM 1093 C C . ASN A 1 139 ? -31.160 -6.336 7.456 1.00 74.56 139 ASN A C 1
ATOM 1095 O O . ASN A 1 139 ? -31.876 -6.431 6.465 1.00 74.56 139 ASN A O 1
ATOM 1099 N N . GLY A 1 140 ? -30.361 -7.338 7.835 1.00 71.06 140 GLY A N 1
ATOM 1100 C CA . GLY A 1 140 ? -30.332 -8.626 7.132 1.00 71.06 140 GLY A CA 1
ATOM 1101 C C . GLY A 1 140 ? -29.449 -8.664 5.879 1.00 71.06 140 GLY A C 1
ATOM 1102 O O . GLY A 1 140 ? -29.393 -9.695 5.214 1.00 71.06 140 GLY A O 1
ATOM 1103 N N . ALA A 1 141 ? -28.736 -7.581 5.557 1.00 71.75 141 ALA A N 1
ATOM 1104 C CA . ALA A 1 141 ? -27.848 -7.513 4.401 1.00 71.75 141 ALA A CA 1
ATOM 1105 C C . ALA A 1 141 ? -26.434 -7.051 4.781 1.00 71.75 141 ALA A C 1
ATOM 1107 O O . ALA A 1 141 ? -26.239 -6.252 5.698 1.00 71.75 141 ALA A O 1
ATOM 1108 N N . ARG A 1 142 ? -25.426 -7.548 4.049 1.00 75.44 142 ARG A N 1
ATOM 1109 C CA . ARG A 1 142 ? -24.034 -7.089 4.185 1.00 75.44 142 ARG A CA 1
ATOM 1110 C C . ARG A 1 142 ? -23.800 -5.800 3.408 1.00 75.44 142 ARG A C 1
ATOM 1112 O O . ARG A 1 142 ? -24.249 -5.661 2.266 1.00 75.44 142 ARG A O 1
ATOM 1119 N N . TYR A 1 143 ? -23.049 -4.891 4.012 1.00 78.62 143 TYR A N 1
ATOM 1120 C CA . TYR A 1 143 ? -22.620 -3.612 3.466 1.00 78.62 143 TYR A CA 1
ATOM 1121 C C . TYR A 1 143 ? -21.115 -3.490 3.622 1.00 78.62 143 TYR A C 1
ATOM 1123 O O . TYR A 1 143 ? -20.590 -3.726 4.702 1.00 78.62 143 TYR A O 1
ATOM 1131 N N . TYR A 1 144 ? -20.436 -3.110 2.544 1.00 84.81 144 TYR A N 1
ATOM 1132 C CA . TYR A 1 144 ? -19.009 -2.833 2.582 1.00 84.81 144 TYR A CA 1
ATOM 1133 C C . TYR A 1 144 ? -18.799 -1.330 2.467 1.00 84.81 144 TYR A C 1
ATOM 1135 O O . TYR A 1 144 ? -19.419 -0.694 1.614 1.00 84.81 144 TYR A O 1
ATOM 1143 N N . THR A 1 145 ? -17.945 -0.787 3.323 1.00 88.62 145 THR A N 1
ATOM 1144 C CA . THR A 1 145 ? -17.549 0.621 3.323 1.00 88.62 145 THR A CA 1
ATOM 1145 C C . THR A 1 145 ? -16.051 0.712 3.100 1.00 88.62 145 THR A C 1
ATOM 1147 O O . THR A 1 145 ? -15.287 0.007 3.757 1.00 88.62 145 THR A O 1
ATOM 1150 N N . TYR A 1 146 ? -15.638 1.589 2.193 1.00 91.75 146 TYR A N 1
ATOM 1151 C CA . TYR A 1 146 ? -14.257 1.772 1.759 1.00 91.75 146 TYR A CA 1
ATOM 1152 C C . TYR A 1 146 ? -13.847 3.190 2.134 1.00 91.75 146 TYR A C 1
ATOM 1154 O O . TYR A 1 146 ? -14.255 4.122 1.444 1.00 91.75 146 TYR A O 1
ATOM 1162 N N . PRO A 1 147 ? -13.098 3.397 3.227 1.00 91.06 147 PRO A N 1
ATOM 1163 C CA . PRO A 1 147 ? -12.783 4.751 3.679 1.00 91.06 147 PRO A CA 1
ATOM 1164 C C . PRO A 1 147 ? -11.986 5.580 2.660 1.00 91.06 147 PRO A C 1
ATOM 1166 O O . PRO A 1 147 ? -12.207 6.779 2.571 1.00 91.06 147 PRO A O 1
ATOM 1169 N N . LEU A 1 148 ? -11.152 4.934 1.834 1.00 91.75 148 LEU A N 1
ATOM 1170 C CA . LEU A 1 148 ? -10.443 5.570 0.712 1.00 91.75 148 LEU A CA 1
ATOM 1171 C C . LEU A 1 148 ? -11.244 5.586 -0.607 1.00 91.75 148 LEU A C 1
ATOM 1173 O O . LEU A 1 148 ? -10.711 5.959 -1.644 1.00 91.75 148 LEU A O 1
ATOM 1177 N N . GLY A 1 149 ? -12.501 5.135 -0.609 1.00 91.62 149 GLY A N 1
ATOM 1178 C CA . GLY A 1 149 ? -13.368 5.159 -1.791 1.00 91.62 149 GLY A CA 1
ATOM 1179 C C . GLY A 1 149 ? -12.716 4.584 -3.054 1.00 91.62 149 GLY A C 1
ATOM 1180 O O . GLY A 1 149 ? -12.249 3.440 -3.071 1.00 91.62 149 GLY A O 1
ATOM 1181 N N . ASN A 1 150 ? -12.691 5.390 -4.118 1.00 89.44 150 ASN A N 1
ATOM 1182 C CA . ASN A 1 150 ? -12.133 5.026 -5.422 1.00 89.44 150 ASN A CA 1
ATOM 1183 C C . ASN A 1 150 ? -10.593 4.902 -5.440 1.00 89.44 150 ASN A C 1
ATOM 1185 O O . ASN A 1 150 ? -10.056 4.250 -6.342 1.00 89.44 150 ASN A O 1
ATOM 1189 N N . ASP A 1 151 ? -9.890 5.428 -4.434 1.00 90.12 151 ASP A N 1
ATOM 1190 C CA . ASP A 1 151 ? -8.433 5.298 -4.298 1.00 90.12 151 ASP A CA 1
ATOM 1191 C C . ASP A 1 151 ? -8.005 3.914 -3.776 1.00 90.12 151 ASP A C 1
ATOM 1193 O O . ASP A 1 151 ? -6.837 3.536 -3.871 1.00 90.12 151 ASP A O 1
ATOM 1197 N N . PHE A 1 152 ? -8.945 3.107 -3.264 1.00 89.56 152 PHE A N 1
ATOM 1198 C CA . PHE A 1 152 ? -8.680 1.725 -2.847 1.00 89.56 152 PHE A CA 1
ATOM 1199 C C . PHE A 1 152 ? -9.809 0.756 -3.234 1.00 89.56 152 PHE A C 1
ATOM 1201 O O . PHE A 1 152 ? -10.262 -0.096 -2.464 1.00 89.56 152 PHE A O 1
ATOM 1208 N N . THR A 1 153 ? -10.251 0.871 -4.485 1.00 85.00 153 THR A N 1
ATOM 1209 C CA . THR A 1 153 ? -11.395 0.137 -5.059 1.00 85.00 153 THR A CA 1
ATOM 1210 C C . THR A 1 153 ? -11.251 -1.395 -5.000 1.00 85.00 153 THR A C 1
ATOM 1212 O O . THR A 1 153 ? -12.231 -2.135 -4.915 1.00 85.00 153 THR A O 1
ATOM 1215 N N . TRP A 1 154 ? -10.019 -1.903 -5.016 1.00 84.81 154 TRP A N 1
ATOM 1216 C CA . TRP A 1 154 ? -9.711 -3.321 -5.216 1.00 84.81 154 TRP A CA 1
ATOM 1217 C C . TRP A 1 154 ? -9.655 -4.158 -3.924 1.00 84.81 154 TRP A C 1
ATOM 1219 O O . TRP A 1 154 ? -9.446 -5.373 -3.999 1.00 84.81 154 TRP A O 1
ATOM 1229 N N . ALA A 1 155 ? -9.895 -3.564 -2.745 1.00 85.62 155 ALA A N 1
ATOM 1230 C CA . ALA A 1 155 ? -9.833 -4.259 -1.448 1.00 85.62 155 ALA A CA 1
ATOM 1231 C C . ALA A 1 155 ? -10.697 -5.526 -1.402 1.00 85.62 155 ALA A C 1
ATOM 1233 O O . ALA A 1 155 ? -10.295 -6.554 -0.857 1.00 85.62 155 ALA A O 1
ATOM 1234 N N . LYS A 1 156 ? -11.889 -5.452 -2.006 1.00 78.50 156 LYS A N 1
ATOM 1235 C CA . LYS A 1 156 ? -12.829 -6.572 -2.057 1.00 78.50 156 LYS A CA 1
ATOM 1236 C C . LYS A 1 156 ? -12.293 -7.713 -2.897 1.00 78.50 156 LYS A C 1
ATOM 1238 O O . LYS A 1 156 ? -12.283 -8.845 -2.444 1.00 78.50 156 LYS A O 1
ATOM 1243 N N . HIS A 1 157 ? -11.813 -7.406 -4.100 1.00 78.94 157 HIS A N 1
ATOM 1244 C CA . HIS A 1 157 ? -11.250 -8.406 -5.000 1.00 78.94 157 HIS A CA 1
ATOM 1245 C C . HIS A 1 157 ? -10.044 -9.097 -4.369 1.00 78.94 157 HIS A C 1
ATOM 1247 O O . HIS A 1 157 ? -9.888 -10.309 -4.495 1.00 78.94 157 HIS A O 1
ATOM 1253 N N . PHE A 1 158 ? -9.225 -8.343 -3.636 1.00 83.00 158 PHE A N 1
ATOM 1254 C CA . PHE A 1 158 ? -8.148 -8.905 -2.835 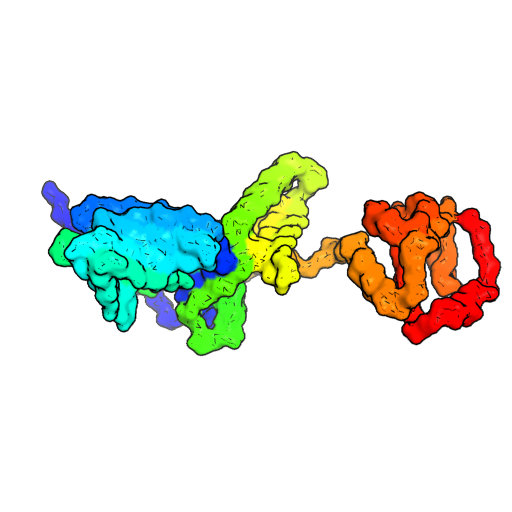1.00 83.00 158 PHE A CA 1
ATOM 1255 C C . PHE A 1 158 ? -8.672 -9.850 -1.739 1.00 83.00 158 PHE A C 1
ATOM 1257 O O . PHE A 1 158 ? -8.225 -10.994 -1.664 1.00 83.00 158 PHE A O 1
ATOM 1264 N N . ALA A 1 159 ? -9.649 -9.417 -0.938 1.00 81.94 159 ALA A N 1
ATOM 1265 C CA . ALA A 1 159 ? -10.231 -10.233 0.127 1.00 81.94 159 ALA A CA 1
ATOM 1266 C C . ALA A 1 159 ? -10.945 -11.490 -0.402 1.00 81.94 159 ALA A C 1
ATOM 1268 O O . ALA A 1 159 ? -10.810 -12.575 0.162 1.00 81.94 159 ALA A O 1
ATOM 1269 N N . ASP A 1 160 ? -11.650 -11.376 -1.524 1.00 76.50 160 ASP A N 1
ATOM 1270 C CA . ASP A 1 160 ? -12.329 -12.490 -2.177 1.00 76.50 160 ASP A CA 1
ATOM 1271 C C . ASP A 1 160 ? -11.310 -13.503 -2.719 1.00 76.50 160 ASP A C 1
ATOM 1273 O O . ASP A 1 160 ? -11.451 -14.699 -2.457 1.00 76.50 160 ASP A O 1
ATOM 1277 N N . ASN A 1 161 ? -10.230 -13.048 -3.366 1.00 77.25 161 ASN A N 1
ATOM 1278 C CA . ASN A 1 161 ? -9.124 -13.919 -3.780 1.00 77.25 161 ASN A CA 1
ATOM 1279 C C . ASN A 1 161 ? -8.459 -14.609 -2.581 1.00 77.25 161 ASN A C 1
ATOM 1281 O O . ASN A 1 161 ? -8.183 -15.809 -2.628 1.00 77.25 161 ASN A O 1
ATOM 1285 N N . PHE A 1 162 ? -8.252 -13.885 -1.480 1.00 77.75 162 PHE A N 1
ATOM 1286 C CA . PHE A 1 162 ? -7.749 -14.469 -0.240 1.00 77.75 162 PHE A CA 1
ATOM 1287 C C . PHE A 1 162 ? -8.695 -15.557 0.293 1.00 77.75 162 PHE A C 1
ATOM 1289 O O . PHE A 1 162 ? -8.243 -16.630 0.692 1.00 77.75 162 PHE A O 1
ATOM 1296 N N . SER A 1 163 ? -10.009 -15.322 0.234 1.00 75.69 163 SER A N 1
ATOM 1297 C CA . SER A 1 163 ? -11.045 -16.248 0.708 1.00 75.69 163 SER A CA 1
ATOM 1298 C C . SER A 1 163 ? -11.133 -17.552 -0.097 1.00 75.69 163 SER A C 1
ATOM 1300 O O . SER A 1 163 ? -11.483 -18.599 0.455 1.00 75.69 163 SER A O 1
ATOM 1302 N N . VAL A 1 164 ? -10.810 -17.511 -1.396 1.00 72.94 164 VAL A N 1
ATOM 1303 C CA . VAL A 1 164 ? -10.752 -18.701 -2.262 1.00 72.94 164 VAL A CA 1
ATOM 1304 C C . VAL A 1 164 ? -9.635 -19.635 -1.803 1.00 72.94 164 VAL A C 1
ATOM 1306 O O . VAL A 1 164 ? -9.836 -20.851 -1.756 1.00 72.94 164 VAL A O 1
ATOM 1309 N N . ASN A 1 165 ? -8.504 -19.054 -1.402 1.00 72.81 165 ASN A N 1
ATOM 1310 C CA . ASN A 1 165 ? -7.332 -19.782 -0.924 1.00 72.81 165 ASN A CA 1
ATOM 1311 C C . ASN A 1 165 ? -7.429 -20.168 0.565 1.00 72.81 165 ASN A C 1
ATOM 1313 O O . ASN A 1 165 ? -6.706 -21.053 1.005 1.00 72.81 165 ASN A O 1
ATOM 1317 N N . ASN A 1 166 ? -8.344 -19.552 1.327 1.00 71.62 166 ASN A N 1
ATOM 1318 C CA . ASN A 1 166 ? -8.518 -19.748 2.773 1.00 71.62 166 ASN A CA 1
ATOM 1319 C C . ASN A 1 166 ? -9.991 -20.020 3.129 1.00 71.62 166 ASN A C 1
ATOM 1321 O O . ASN A 1 166 ? -10.634 -19.245 3.844 1.00 71.62 166 ASN A O 1
ATOM 1325 N N . LYS A 1 167 ? -10.550 -21.115 2.594 1.00 67.75 167 LYS A N 1
ATOM 1326 C CA . LYS A 1 167 ? -11.997 -21.409 2.646 1.00 67.75 167 LYS A CA 1
ATOM 1327 C C . LYS A 1 167 ? -12.586 -21.464 4.062 1.00 67.75 167 LYS A C 1
ATOM 1329 O O . LYS A 1 167 ? -13.745 -21.083 4.219 1.00 67.75 167 LYS A O 1
ATOM 1334 N N . ASP A 1 168 ? -11.797 -21.853 5.061 1.00 71.31 168 ASP A N 1
ATOM 1335 C CA . ASP A 1 168 ? -12.248 -22.005 6.452 1.00 71.31 168 ASP A CA 1
ATOM 1336 C C . ASP A 1 168 ? -12.258 -20.684 7.243 1.00 71.31 168 ASP A C 1
ATOM 1338 O O . ASP A 1 168 ? -12.893 -20.588 8.289 1.00 71.31 168 ASP A O 1
ATOM 1342 N N . ASN A 1 169 ? -11.622 -19.628 6.721 1.00 71.44 169 ASN A N 1
ATOM 1343 C CA . ASN A 1 169 ? -11.372 -18.380 7.454 1.00 71.44 169 ASN A CA 1
ATOM 1344 C C . ASN A 1 169 ? -12.123 -17.172 6.888 1.00 71.44 169 ASN A C 1
ATOM 1346 O O . ASN A 1 169 ? -11.724 -16.032 7.100 1.00 71.44 169 ASN A O 1
ATOM 1350 N N . ARG A 1 170 ? -13.241 -17.399 6.194 1.00 73.50 170 ARG A N 1
ATOM 1351 C CA . ARG A 1 170 ? -14.015 -16.351 5.502 1.00 73.50 170 ARG A CA 1
ATOM 1352 C C . ARG A 1 170 ? -14.564 -15.244 6.408 1.00 73.50 170 ARG A C 1
ATOM 1354 O O . ARG A 1 170 ? -14.992 -14.215 5.901 1.00 73.50 170 ARG A O 1
ATOM 1361 N N . GLU A 1 171 ? -14.593 -15.463 7.718 1.00 77.00 171 GLU A N 1
ATOM 1362 C CA . GLU A 1 171 ? -15.083 -14.517 8.732 1.00 77.00 171 GLU A CA 1
ATOM 1363 C C . GLU A 1 171 ? -13.970 -13.776 9.475 1.00 77.00 171 GLU A C 1
ATOM 1365 O O . GLU A 1 171 ? -14.258 -12.855 10.234 1.00 77.00 171 GLU A O 1
ATOM 1370 N N . GLN A 1 172 ? -12.709 -14.159 9.272 1.00 81.62 172 GLN A N 1
ATOM 1371 C CA . GLN A 1 172 ? -11.586 -13.500 9.934 1.00 81.62 172 GLN A CA 1
ATOM 1372 C C . GLN A 1 172 ? -11.349 -12.119 9.338 1.00 81.62 172 GLN A C 1
ATOM 1374 O O . GLN A 1 172 ? -11.768 -11.867 8.226 1.00 81.62 172 GLN A O 1
ATOM 1379 N N . ASN A 1 173 ? -10.675 -11.218 10.044 1.00 86.19 173 ASN A N 1
ATOM 1380 C CA . ASN A 1 173 ? -10.217 -9.965 9.444 1.00 86.19 173 ASN A CA 1
ATOM 1381 C C . ASN A 1 173 ? -8.887 -10.199 8.714 1.00 86.19 173 ASN A C 1
ATOM 1383 O O . ASN A 1 173 ? -8.049 -10.957 9.202 1.00 86.19 173 ASN A O 1
ATOM 1387 N N . ILE A 1 174 ? -8.674 -9.535 7.576 1.00 86.94 174 ILE A N 1
ATOM 1388 C CA . ILE A 1 174 ? -7.367 -9.505 6.906 1.00 86.94 174 ILE A CA 1
ATOM 1389 C C . ILE A 1 174 ? -6.626 -8.248 7.338 1.00 86.94 174 ILE A C 1
ATOM 1391 O O . ILE A 1 174 ? -7.202 -7.163 7.371 1.00 86.94 174 ILE A O 1
ATOM 1395 N N . PHE A 1 175 ? -5.335 -8.402 7.608 1.00 87.62 175 PHE A N 1
ATOM 1396 C CA . PHE A 1 175 ? -4.422 -7.301 7.873 1.00 87.62 175 PHE A CA 1
ATOM 1397 C C . PHE A 1 175 ? -3.429 -7.200 6.716 1.00 87.62 175 PHE A C 1
ATOM 1399 O O . PHE A 1 175 ? -2.679 -8.140 6.455 1.00 87.62 175 PHE A O 1
ATOM 1406 N N . VAL A 1 176 ? -3.455 -6.079 5.999 1.00 89.50 176 VAL A N 1
ATOM 1407 C CA . VAL A 1 176 ? -2.501 -5.761 4.928 1.00 89.50 176 VAL A CA 1
ATOM 1408 C C . VAL A 1 176 ? -1.398 -4.863 5.469 1.00 89.50 176 VAL A C 1
ATOM 1410 O O . VAL A 1 176 ? -1.627 -4.072 6.377 1.00 89.50 176 VAL A O 1
ATOM 1413 N N . SER A 1 177 ? -0.196 -4.944 4.901 1.00 91.44 177 SER A N 1
ATOM 1414 C CA . SER A 1 177 ? 0.956 -4.156 5.359 1.00 91.44 177 SER A CA 1
ATOM 1415 C C . SER A 1 177 ? 0.876 -2.660 5.033 1.00 91.44 177 SER A C 1
ATOM 1417 O O . SER A 1 177 ? 1.775 -1.923 5.432 1.00 91.44 177 SER A O 1
ATOM 1419 N N . PHE A 1 178 ? -0.164 -2.221 4.316 1.00 91.94 178 PHE A N 1
ATOM 1420 C CA . PHE A 1 178 ? -0.320 -0.831 3.910 1.00 91.94 178 PHE A CA 1
ATOM 1421 C C . PHE A 1 178 ? -0.544 0.096 5.103 1.00 91.94 178 PHE A C 1
ATOM 1423 O O . PHE A 1 178 ? -1.360 -0.180 5.989 1.00 91.94 178 PHE A O 1
ATOM 1430 N N . ASP A 1 179 ? 0.136 1.236 5.069 1.00 90.75 179 ASP A N 1
ATOM 1431 C CA . ASP A 1 179 ? -0.130 2.353 5.957 1.00 90.75 179 ASP A CA 1
ATOM 1432 C C . ASP A 1 179 ? -1.212 3.239 5.328 1.00 90.75 179 ASP A C 1
ATOM 1434 O O . ASP A 1 179 ? -1.066 3.750 4.218 1.00 90.75 179 ASP A O 1
ATOM 1438 N N . TYR A 1 180 ? -2.331 3.378 6.036 1.00 90.44 180 TYR A N 1
ATOM 1439 C CA . TYR A 1 180 ? -3.499 4.116 5.562 1.00 90.44 180 TYR A CA 1
ATOM 1440 C C . TYR A 1 180 ? -3.190 5.587 5.285 1.00 90.44 180 TYR A C 1
ATOM 1442 O O . TYR A 1 180 ? -3.564 6.102 4.237 1.00 90.44 180 TYR A O 1
ATOM 1450 N N . THR A 1 181 ? -2.496 6.253 6.206 1.00 88.94 181 THR A N 1
ATOM 1451 C CA . THR A 1 181 ? -2.192 7.683 6.101 1.00 88.94 181 THR A CA 1
ATOM 1452 C C . THR A 1 181 ? -1.220 7.940 4.958 1.00 88.94 181 THR A C 1
ATOM 1454 O O . THR A 1 181 ? -1.374 8.914 4.221 1.00 88.94 181 THR A O 1
ATOM 1457 N N . LEU A 1 182 ? -0.246 7.044 4.771 1.00 91.38 182 LEU A N 1
ATOM 1458 C CA . LEU A 1 182 ? 0.655 7.096 3.626 1.00 91.38 182 LEU A CA 1
ATOM 1459 C C . LEU A 1 182 ? -0.107 6.903 2.310 1.00 91.38 182 LEU A C 1
ATOM 1461 O O . LEU A 1 182 ? 0.060 7.712 1.403 1.00 91.38 182 LEU A O 1
ATOM 1465 N N . MET A 1 183 ? -0.961 5.878 2.220 1.00 92.88 183 MET A N 1
ATOM 1466 C CA . MET A 1 183 ? -1.811 5.639 1.049 1.00 92.88 183 MET A CA 1
ATOM 1467 C C . MET A 1 183 ? -2.656 6.871 0.717 1.00 92.88 183 MET A C 1
ATOM 1469 O O . MET A 1 183 ? -2.640 7.327 -0.421 1.00 92.88 183 MET A O 1
ATOM 1473 N N . ASP A 1 184 ? -3.345 7.443 1.701 1.00 92.88 184 ASP A N 1
ATOM 1474 C CA . ASP A 1 184 ? -4.190 8.622 1.511 1.00 92.88 184 ASP A CA 1
ATOM 1475 C C . ASP A 1 184 ? -3.379 9.829 1.007 1.00 92.88 184 ASP A C 1
ATOM 1477 O O . ASP A 1 184 ? -3.704 10.448 -0.008 1.00 92.88 184 ASP A O 1
ATOM 1481 N N . SER A 1 185 ? -2.245 10.107 1.655 1.00 93.25 185 SER A N 1
ATOM 1482 C CA . SER A 1 185 ? -1.374 11.237 1.308 1.00 93.25 185 SER A CA 1
ATOM 1483 C C . SER A 1 185 ? -0.770 11.100 -0.092 1.00 93.25 185 SER A C 1
ATOM 1485 O O . SER A 1 185 ? -0.717 12.070 -0.849 1.00 93.25 185 SER A O 1
ATOM 1487 N N . VAL A 1 186 ? -0.320 9.895 -0.459 1.00 94.75 186 VAL A N 1
ATOM 1488 C CA . VAL A 1 186 ? 0.263 9.621 -1.779 1.00 94.75 186 VAL A CA 1
ATOM 1489 C C . VAL A 1 186 ? -0.801 9.713 -2.872 1.00 94.75 186 VAL A C 1
ATOM 1491 O O . VAL A 1 186 ? -0.519 10.300 -3.916 1.00 94.75 186 VAL A O 1
ATOM 1494 N N . SER A 1 187 ? -2.024 9.216 -2.640 1.00 93.50 187 SER A N 1
ATOM 1495 C CA . SER A 1 187 ? -3.141 9.397 -3.582 1.00 93.50 187 SER A CA 1
ATOM 1496 C C . SER A 1 187 ? -3.387 10.876 -3.871 1.00 93.50 187 SER A C 1
ATOM 1498 O O . SER A 1 187 ? -3.374 11.282 -5.034 1.00 93.50 187 SER A O 1
ATOM 1500 N N . HIS A 1 188 ? -3.521 11.699 -2.828 1.00 93.06 188 HIS A N 1
ATOM 1501 C CA . HIS A 1 188 ? -3.728 13.140 -2.979 1.00 93.06 188 HIS A CA 1
ATOM 1502 C C . HIS A 1 188 ? -2.578 13.819 -3.735 1.00 93.06 188 HIS A C 1
ATOM 1504 O O . HIS A 1 188 ? -2.822 14.644 -4.616 1.00 93.06 188 HIS A O 1
ATOM 1510 N N . LEU A 1 189 ? -1.328 13.454 -3.438 1.00 94.00 189 LEU A N 1
ATOM 1511 C CA . LEU A 1 189 ? -0.154 14.025 -4.098 1.00 94.00 189 LEU A CA 1
ATOM 1512 C C . LEU A 1 189 ? -0.106 13.682 -5.593 1.00 94.00 189 LEU A C 1
ATOM 1514 O O . LEU A 1 189 ? 0.142 14.566 -6.413 1.00 94.00 189 LEU A O 1
ATOM 1518 N N . ILE A 1 190 ? -0.381 12.425 -5.961 1.00 92.38 190 ILE A N 1
ATOM 1519 C CA . ILE A 1 190 ? -0.431 11.994 -7.366 1.00 92.38 190 ILE A CA 1
ATOM 1520 C C . ILE A 1 190 ? -1.538 12.748 -8.112 1.00 92.38 190 ILE A C 1
ATOM 1522 O O . ILE A 1 190 ? -1.295 13.281 -9.196 1.00 92.38 190 ILE A O 1
ATOM 1526 N N . GLN A 1 191 ? -2.737 12.833 -7.527 1.00 90.19 191 GLN A N 1
ATOM 1527 C CA . GLN A 1 191 ? -3.871 13.538 -8.127 1.00 90.19 191 GLN A CA 1
ATOM 1528 C C . GLN A 1 191 ? -3.555 15.021 -8.362 1.00 90.19 191 GLN A C 1
ATOM 1530 O O . GLN A 1 191 ? -3.771 15.528 -9.462 1.00 90.19 191 GLN A O 1
ATOM 1535 N N . GLN A 1 192 ? -3.001 15.711 -7.359 1.00 90.94 192 GLN A N 1
ATOM 1536 C CA . GLN A 1 192 ? -2.617 17.121 -7.473 1.00 90.94 192 GLN A CA 1
ATOM 1537 C C . GLN A 1 192 ? -1.550 17.336 -8.549 1.00 90.94 192 GLN A C 1
ATOM 1539 O O . GLN A 1 192 ? -1.683 18.233 -9.385 1.00 90.94 192 GLN A O 1
ATOM 1544 N N . TYR A 1 193 ? -0.515 16.495 -8.560 1.00 89.94 193 TYR A N 1
ATOM 1545 C CA . TYR A 1 193 ? 0.557 16.583 -9.545 1.00 89.94 193 TYR A CA 1
ATOM 1546 C C . TYR A 1 193 ? 0.003 16.451 -10.972 1.00 89.94 193 TYR A C 1
ATOM 1548 O O . TYR A 1 193 ? 0.220 17.322 -11.812 1.00 89.94 193 TYR A O 1
ATOM 1556 N N . LEU A 1 194 ? -0.817 15.433 -11.231 1.00 89.06 194 LEU A N 1
ATOM 1557 C CA . LEU A 1 194 ? -1.305 15.129 -12.580 1.00 89.06 194 LEU A CA 1
ATOM 1558 C C . LEU A 1 194 ? -2.445 16.018 -13.061 1.00 89.06 194 LEU A C 1
ATOM 1560 O O . LEU A 1 194 ? -2.605 16.196 -14.271 1.00 89.06 194 LEU A O 1
ATOM 1564 N N . ALA A 1 195 ? -3.214 16.592 -12.138 1.00 84.88 195 ALA A N 1
ATOM 1565 C CA . ALA A 1 195 ? -4.209 17.604 -12.466 1.00 84.88 195 ALA A CA 1
ATOM 1566 C C . ALA A 1 195 ? -3.557 18.886 -13.012 1.00 84.88 195 ALA A C 1
ATOM 1568 O O . ALA A 1 195 ? -4.139 19.555 -13.863 1.00 84.88 195 ALA A O 1
ATOM 1569 N N . THR A 1 196 ? -2.352 19.223 -12.540 1.00 85.06 196 THR A N 1
ATOM 1570 C CA . THR A 1 196 ? -1.642 20.452 -12.939 1.00 85.06 196 THR A CA 1
ATOM 1571 C C . THR A 1 196 ? -0.661 20.248 -14.092 1.00 85.06 196 THR A C 1
ATOM 1573 O O . THR A 1 196 ? -0.376 21.193 -14.827 1.00 85.06 196 THR A O 1
ATOM 1576 N N . ASP A 1 197 ? -0.161 19.027 -14.283 1.00 83.31 197 ASP A N 1
ATOM 1577 C CA . ASP A 1 197 ? 0.838 18.733 -15.305 1.00 83.31 197 ASP A CA 1
ATOM 1578 C C . ASP A 1 197 ? 0.209 18.596 -16.703 1.00 83.31 197 ASP A C 1
ATOM 1580 O O . ASP A 1 197 ? -0.541 17.656 -16.994 1.00 83.31 197 ASP A O 1
ATOM 1584 N N . THR A 1 198 ? 0.525 19.540 -17.592 1.00 83.25 198 THR A N 1
ATOM 1585 C CA . THR A 1 198 ? 0.050 19.573 -18.983 1.00 83.25 198 THR A CA 1
ATOM 1586 C C . THR A 1 198 ? 0.857 18.686 -19.930 1.00 83.25 198 THR A C 1
ATOM 1588 O O . THR A 1 198 ? 0.396 18.437 -21.044 1.00 83.25 198 THR A O 1
ATOM 1591 N N . ALA A 1 199 ? 2.021 18.172 -19.515 1.00 87.38 199 ALA A N 1
ATOM 1592 C CA . ALA A 1 199 ? 2.836 17.276 -20.336 1.00 87.38 199 ALA A CA 1
ATOM 1593 C C . ALA A 1 199 ? 2.170 15.906 -20.531 1.00 87.38 199 ALA A C 1
ATOM 1595 O O . ALA A 1 199 ? 2.461 15.192 -21.494 1.00 87.38 199 ALA A O 1
ATOM 1596 N N . TYR A 1 200 ? 1.254 15.541 -19.636 1.00 83.75 200 TYR A N 1
ATOM 1597 C CA . TYR A 1 200 ? 0.590 14.249 -19.653 1.00 83.75 200 TYR A CA 1
ATOM 1598 C C . TYR A 1 200 ? -0.829 14.324 -20.208 1.00 83.75 200 TYR A C 1
ATOM 1600 O O . TYR A 1 200 ? -1.645 15.158 -19.806 1.00 83.75 200 TYR A O 1
ATOM 1608 N N . HIS A 1 201 ? -1.128 13.411 -21.128 1.00 88.88 201 HIS A N 1
ATOM 1609 C CA . HIS A 1 201 ? -2.422 13.297 -21.790 1.00 88.88 201 HIS A CA 1
ATOM 1610 C C . HIS A 1 201 ? -3.448 12.555 -20.918 1.00 88.88 201 HIS A C 1
ATOM 1612 O O . HIS A 1 201 ? -3.094 11.807 -20.005 1.00 88.88 201 HIS A O 1
ATOM 1618 N N . SER A 1 202 ? -4.732 12.749 -21.227 1.00 90.81 202 SER A N 1
ATOM 1619 C CA . SER A 1 202 ? -5.823 11.943 -20.667 1.00 90.81 202 SER A CA 1
ATOM 1620 C C . SER A 1 202 ? -5.556 10.454 -20.910 1.00 90.81 202 SER A C 1
ATOM 1622 O O . SER A 1 202 ? -5.203 10.053 -22.019 1.00 90.81 202 SER A O 1
ATOM 1624 N N . GLY A 1 203 ? -5.699 9.637 -19.870 1.00 89.31 203 GLY A N 1
ATOM 1625 C CA . GLY A 1 203 ? -5.385 8.211 -19.894 1.00 89.31 203 GLY A CA 1
ATOM 1626 C C . GLY A 1 203 ? -3.955 7.855 -19.482 1.00 89.31 203 GLY A C 1
ATOM 1627 O O . GLY A 1 203 ? -3.657 6.666 -19.408 1.00 89.31 203 GLY A O 1
ATOM 1628 N N . ALA A 1 204 ? -3.088 8.830 -19.181 1.00 90.00 204 ALA A N 1
ATOM 1629 C CA . ALA A 1 204 ? -1.760 8.555 -18.633 1.00 90.00 204 ALA A CA 1
ATOM 1630 C C . ALA A 1 204 ? -1.860 7.841 -17.269 1.00 90.00 204 ALA A C 1
ATOM 1632 O O . ALA A 1 204 ? -2.619 8.267 -16.397 1.00 90.00 204 ALA A O 1
ATOM 1633 N N . GLU A 1 205 ? -1.105 6.753 -17.105 1.00 90.06 205 GLU A N 1
ATOM 1634 C CA . GLU A 1 205 ? -1.178 5.816 -15.975 1.00 90.06 205 GLU A CA 1
ATOM 1635 C C . GLU A 1 205 ? 0.024 5.982 -15.029 1.00 90.06 205 GLU A C 1
ATOM 1637 O O . GLU A 1 205 ? 1.167 6.016 -15.485 1.00 90.06 205 GLU A O 1
ATOM 1642 N N . TYR A 1 206 ? -0.220 6.033 -13.715 1.00 89.94 206 TYR A N 1
ATOM 1643 C CA . TYR A 1 206 ? 0.801 6.267 -12.685 1.00 89.94 206 TYR A CA 1
ATOM 1644 C C . TYR A 1 206 ? 0.647 5.313 -11.522 1.00 89.94 206 TYR A C 1
ATOM 1646 O O . TYR A 1 206 ? -0.309 5.424 -10.759 1.00 89.94 206 TYR A O 1
ATOM 1654 N N . GLY A 1 207 ? 1.589 4.387 -11.383 1.00 90.69 207 GLY A N 1
ATOM 1655 C CA . GLY A 1 207 ? 1.686 3.498 -10.232 1.00 90.69 207 GLY A CA 1
ATOM 1656 C C . GLY A 1 207 ? 2.822 3.932 -9.316 1.00 90.69 207 GLY A C 1
ATOM 1657 O O . GLY A 1 207 ? 3.930 4.199 -9.783 1.00 90.69 207 GLY A O 1
ATOM 1658 N N . VAL A 1 208 ? 2.555 3.990 -8.015 1.00 93.62 208 VAL A N 1
ATOM 1659 C CA . VAL A 1 208 ? 3.563 4.189 -6.975 1.00 93.62 208 VAL A CA 1
ATOM 1660 C C . VAL A 1 208 ? 3.490 3.022 -6.001 1.00 93.62 208 VAL A C 1
ATOM 1662 O O . VAL A 1 208 ? 2.441 2.744 -5.425 1.00 93.62 208 VAL A O 1
ATOM 1665 N N . CYS A 1 209 ? 4.629 2.370 -5.783 1.00 94.69 209 CYS A N 1
ATOM 1666 C CA . CYS A 1 209 ? 4.801 1.333 -4.776 1.00 94.69 209 CYS A CA 1
ATOM 1667 C C . CYS A 1 209 ? 5.896 1.768 -3.798 1.00 94.69 209 CYS A C 1
ATOM 1669 O O . CYS A 1 209 ? 7.000 2.115 -4.218 1.00 94.69 209 CYS A O 1
ATOM 1671 N N . ILE A 1 210 ? 5.590 1.756 -2.503 1.00 95.19 210 ILE A N 1
ATOM 1672 C CA . ILE A 1 210 ? 6.530 2.079 -1.427 1.00 95.19 210 ILE A CA 1
ATOM 1673 C C . ILE A 1 210 ? 6.692 0.830 -0.576 1.00 95.19 210 ILE A C 1
ATOM 1675 O O . ILE A 1 210 ? 5.707 0.307 -0.054 1.00 95.19 210 ILE A O 1
ATOM 1679 N N . ALA A 1 211 ? 7.929 0.368 -0.420 1.00 94.94 211 ALA A N 1
ATOM 1680 C CA . ALA A 1 211 ? 8.270 -0.759 0.435 1.00 94.94 211 ALA A CA 1
ATOM 1681 C C . ALA A 1 211 ? 9.327 -0.361 1.471 1.00 94.94 211 ALA A C 1
ATOM 1683 O O . ALA A 1 211 ? 10.128 0.542 1.225 1.00 94.94 211 ALA A O 1
ATOM 1684 N N . ASP A 1 212 ? 9.309 -1.024 2.626 1.00 91.38 212 ASP A N 1
ATOM 1685 C CA . ASP A 1 212 ? 10.341 -0.871 3.654 1.00 91.38 212 ASP A CA 1
ATOM 1686 C C . ASP A 1 212 ? 11.598 -1.709 3.352 1.00 91.38 212 ASP A C 1
ATOM 1688 O O . ASP A 1 212 ? 11.651 -2.479 2.388 1.00 91.38 212 ASP A O 1
ATOM 1692 N N . GLU A 1 213 ? 12.625 -1.587 4.197 1.00 90.38 213 GLU A N 1
ATOM 1693 C CA . GLU A 1 213 ? 13.894 -2.309 4.055 1.00 90.38 213 GLU A CA 1
ATOM 1694 C C . GLU A 1 213 ? 13.760 -3.836 4.183 1.00 90.38 213 GLU A C 1
ATOM 1696 O O . GLU A 1 213 ? 14.688 -4.573 3.850 1.00 90.38 213 GLU A O 1
ATOM 1701 N N . LYS A 1 214 ? 12.608 -4.321 4.657 1.00 90.69 214 LYS A N 1
ATOM 1702 C CA . LYS A 1 214 ? 12.283 -5.744 4.818 1.00 90.69 214 LYS A CA 1
ATOM 1703 C C . LYS A 1 214 ? 11.390 -6.259 3.689 1.00 90.69 214 LYS A C 1
ATOM 1705 O O . LYS A 1 214 ? 11.001 -7.426 3.711 1.00 90.69 214 LYS A O 1
ATOM 1710 N N . GLY A 1 215 ? 11.063 -5.413 2.711 1.00 88.81 215 GLY A N 1
ATOM 1711 C CA . GLY A 1 215 ? 10.215 -5.753 1.575 1.00 88.81 215 GLY A CA 1
ATOM 1712 C C . GLY A 1 215 ? 8.716 -5.754 1.883 1.00 88.81 215 GLY A C 1
ATOM 1713 O O . GLY A 1 215 ? 7.939 -6.243 1.062 1.00 88.81 215 GLY A O 1
ATOM 1714 N N . ARG A 1 216 ? 8.269 -5.219 3.029 1.00 91.88 216 ARG A N 1
ATOM 1715 C CA . ARG A 1 216 ? 6.834 -5.013 3.273 1.00 91.88 216 ARG A CA 1
ATOM 1716 C C . ARG A 1 216 ? 6.350 -3.844 2.427 1.00 91.88 216 ARG A C 1
ATOM 1718 O O . ARG A 1 216 ? 6.947 -2.772 2.466 1.00 91.88 216 ARG A O 1
ATOM 1725 N N . VAL A 1 217 ? 5.229 -4.010 1.729 1.00 93.06 217 VAL A N 1
ATOM 1726 C CA . VAL A 1 217 ? 4.633 -2.919 0.947 1.00 93.06 217 VAL A CA 1
ATOM 1727 C C . VAL A 1 217 ? 3.812 -2.021 1.868 1.00 93.06 217 VAL A C 1
ATOM 1729 O O . VAL A 1 217 ? 2.815 -2.461 2.440 1.00 93.06 217 VAL A O 1
ATOM 1732 N N . LEU A 1 218 ? 4.237 -0.770 2.009 1.00 92.75 218 LEU A N 1
ATOM 1733 C CA . LEU A 1 218 ? 3.603 0.249 2.843 1.00 92.75 218 LEU A CA 1
ATOM 1734 C C . LEU A 1 218 ? 2.568 1.067 2.069 1.00 92.75 218 LEU A C 1
ATOM 1736 O O . LEU A 1 218 ? 1.594 1.521 2.659 1.00 92.75 218 LEU A O 1
ATOM 1740 N N . ALA A 1 219 ? 2.753 1.234 0.760 1.00 93.94 219 ALA A N 1
ATOM 1741 C CA . ALA A 1 219 ? 1.775 1.883 -0.104 1.00 93.94 219 ALA A CA 1
ATOM 1742 C C . ALA A 1 219 ? 1.831 1.322 -1.529 1.00 93.94 219 ALA A C 1
ATOM 1744 O O . ALA A 1 219 ? 2.895 0.930 -2.009 1.00 93.94 219 ALA A O 1
ATOM 1745 N N . MET A 1 220 ? 0.680 1.272 -2.194 1.00 94.31 220 MET A N 1
ATOM 1746 C CA . MET A 1 220 ? 0.513 0.826 -3.576 1.00 94.31 220 MET A CA 1
ATOM 1747 C C . MET A 1 220 ? -0.613 1.634 -4.228 1.00 94.31 220 MET A C 1
ATOM 1749 O O . MET A 1 220 ? -1.725 1.143 -4.435 1.00 94.31 220 MET A O 1
ATOM 1753 N N . ASN A 1 221 ? -0.328 2.902 -4.494 1.00 94.62 221 ASN A N 1
ATOM 1754 C CA . ASN A 1 221 ? -1.275 3.850 -5.062 1.00 94.62 221 ASN A CA 1
ATOM 1755 C C . ASN A 1 221 ? -1.215 3.820 -6.577 1.00 94.62 221 ASN A C 1
ATOM 1757 O O . ASN A 1 221 ? -0.148 3.629 -7.167 1.00 94.62 221 ASN A O 1
ATOM 1761 N N . ASP A 1 222 ? -2.349 4.069 -7.209 1.00 93.06 222 ASP A N 1
ATOM 1762 C CA . ASP A 1 222 ? -2.383 4.315 -8.630 1.00 93.06 222 ASP A CA 1
ATOM 1763 C C . ASP A 1 222 ? -3.397 5.366 -9.045 1.00 93.06 222 ASP A C 1
ATOM 1765 O O . ASP A 1 222 ? -4.414 5.587 -8.395 1.00 93.06 222 ASP A O 1
ATOM 1769 N N . TYR A 1 223 ? -3.108 6.002 -10.173 1.00 92.56 223 TYR A N 1
ATOM 1770 C CA . TYR A 1 223 ? -3.979 6.994 -10.768 1.00 92.56 223 TYR A CA 1
ATOM 1771 C C . TYR A 1 223 ? -3.893 6.941 -12.288 1.00 92.56 223 TYR A C 1
ATOM 1773 O O . TYR A 1 223 ? -2.842 6.653 -12.861 1.00 92.56 223 TYR A O 1
ATOM 1781 N N . ILE A 1 224 ? -5.012 7.235 -12.943 1.00 92.00 224 ILE A N 1
ATOM 1782 C CA . ILE A 1 224 ? -5.081 7.366 -14.394 1.00 92.00 224 ILE A CA 1
ATOM 1783 C C . ILE A 1 224 ? -5.746 8.710 -14.693 1.00 92.00 224 ILE A C 1
ATOM 1785 O O . ILE A 1 224 ? -6.881 8.947 -14.274 1.00 92.00 224 ILE A O 1
ATOM 1789 N N . LYS A 1 225 ? -5.035 9.595 -15.395 1.00 91.94 225 LYS A N 1
ATOM 1790 C CA . LYS A 1 225 ? -5.485 10.971 -15.642 1.00 91.94 225 LYS A CA 1
ATOM 1791 C C . LYS A 1 225 ? -6.801 11.000 -16.420 1.00 91.94 225 LYS A C 1
ATOM 1793 O O . LYS A 1 225 ? -6.920 10.335 -17.446 1.00 91.94 225 LYS A O 1
ATOM 1798 N N . ASP A 1 226 ? -7.776 11.768 -15.931 1.00 90.25 226 ASP A N 1
ATOM 1799 C CA . ASP A 1 226 ? -9.123 11.926 -16.511 1.00 90.25 226 ASP A CA 1
ATOM 1800 C C . ASP A 1 226 ? -9.893 10.608 -16.729 1.00 90.25 226 ASP A C 1
ATOM 1802 O O . ASP A 1 226 ? -10.813 10.530 -17.546 1.00 90.25 226 ASP A O 1
ATOM 1806 N N . PHE A 1 227 ? -9.529 9.548 -16.006 1.00 90.56 227 PHE A N 1
ATOM 1807 C CA . PHE A 1 227 ? -10.156 8.242 -16.140 1.00 90.56 227 PHE A CA 1
ATOM 1808 C C . PHE A 1 227 ? -11.112 7.970 -14.982 1.00 90.56 227 PHE A C 1
ATOM 1810 O O . PHE A 1 227 ? -10.743 8.018 -13.809 1.00 90.56 227 PHE A O 1
ATOM 1817 N N . TYR A 1 228 ? -12.356 7.634 -15.314 1.00 89.31 228 TYR A N 1
ATOM 1818 C CA . TYR A 1 228 ? -13.367 7.352 -14.305 1.00 89.31 228 TYR A CA 1
ATOM 1819 C C . TYR A 1 228 ? -13.116 6.012 -13.602 1.00 89.31 228 TYR A C 1
ATOM 1821 O O . TYR A 1 228 ? -13.149 4.947 -14.229 1.00 89.31 228 TYR A O 1
ATOM 1829 N N . ARG A 1 229 ? -12.963 6.075 -12.277 1.00 89.25 229 ARG A N 1
ATOM 1830 C CA . ARG A 1 229 ? -12.988 4.920 -11.375 1.00 89.25 229 ARG A CA 1
ATOM 1831 C C . ARG A 1 229 ? -14.216 4.994 -10.468 1.00 89.25 229 ARG A C 1
ATOM 1833 O O . ARG A 1 229 ? -14.410 6.025 -9.820 1.00 89.25 229 ARG A O 1
ATOM 1840 N N . PRO A 1 230 ? -15.052 3.943 -10.420 1.00 89.19 230 PRO A N 1
ATOM 1841 C CA . PRO A 1 230 ? -16.243 3.959 -9.587 1.00 89.19 230 PRO A CA 1
ATOM 1842 C C . PRO A 1 230 ? -15.867 3.885 -8.106 1.00 89.19 230 PRO A C 1
ATOM 1844 O O . PRO A 1 230 ? -15.117 3.003 -7.701 1.00 89.19 230 PRO A O 1
ATOM 1847 N N . ASP A 1 231 ? -16.444 4.763 -7.288 1.00 90.62 231 ASP A N 1
ATOM 1848 C CA . ASP A 1 231 ? -16.379 4.630 -5.831 1.00 90.62 231 ASP A CA 1
ATOM 1849 C C . ASP A 1 231 ? -17.218 3.411 -5.392 1.00 90.62 231 ASP A C 1
ATOM 1851 O O . ASP A 1 231 ? -18.434 3.399 -5.629 1.00 90.62 231 ASP A O 1
ATOM 1855 N N . PRO A 1 232 ? -16.624 2.394 -4.739 1.00 86.69 232 PRO A N 1
ATOM 1856 C CA . PRO A 1 232 ? -17.357 1.243 -4.211 1.00 86.69 232 PRO A CA 1
ATOM 1857 C C . PRO A 1 232 ? -18.490 1.593 -3.240 1.00 86.69 232 PRO A C 1
ATOM 1859 O O . PRO A 1 232 ? -19.450 0.828 -3.109 1.00 86.69 232 PRO A O 1
ATOM 1862 N N . ASN A 1 233 ? -18.398 2.735 -2.550 1.00 88.19 233 ASN A N 1
ATOM 1863 C CA . ASN A 1 233 ? -19.448 3.202 -1.650 1.00 88.19 233 ASN A CA 1
ATOM 1864 C C . ASN A 1 233 ? -20.696 3.661 -2.428 1.00 88.19 233 ASN A C 1
ATOM 1866 O O . ASN A 1 233 ? -21.812 3.587 -1.908 1.00 88.19 233 ASN A O 1
ATOM 1870 N N . ASN A 1 234 ? -20.548 4.052 -3.700 1.00 89.62 234 ASN A N 1
ATOM 1871 C CA . ASN A 1 234 ? -21.661 4.294 -4.613 1.00 89.62 234 ASN A CA 1
ATOM 1872 C C . ASN A 1 234 ? -22.054 2.996 -5.337 1.00 89.62 234 ASN A C 1
ATOM 1874 O O . ASN A 1 234 ? -21.708 2.763 -6.496 1.00 89.62 234 ASN A O 1
ATOM 1878 N N . ARG A 1 235 ? -22.837 2.153 -4.653 1.00 81.62 235 ARG A N 1
ATOM 1879 C CA . ARG A 1 235 ? -23.281 0.843 -5.168 1.00 81.62 235 ARG A CA 1
ATOM 1880 C C . ARG A 1 235 ? -23.907 0.895 -6.557 1.00 81.62 235 ARG A C 1
ATOM 1882 O O . ARG A 1 235 ? -23.674 -0.007 -7.354 1.00 81.62 235 ARG A O 1
ATOM 1889 N N . ALA A 1 236 ? -24.731 1.904 -6.830 1.00 85.00 236 ALA A N 1
ATOM 1890 C CA . ALA A 1 236 ? -25.423 2.008 -8.109 1.00 85.00 236 ALA A CA 1
ATOM 1891 C C . ALA A 1 236 ? -24.422 2.236 -9.249 1.00 85.00 236 ALA A C 1
ATOM 1893 O O . ALA A 1 236 ? -24.436 1.494 -10.232 1.00 85.00 236 ALA A O 1
ATOM 1894 N N . ALA A 1 237 ? -23.518 3.207 -9.086 1.00 85.25 237 ALA A N 1
ATOM 1895 C CA . ALA A 1 237 ? -22.481 3.493 -10.071 1.00 85.25 237 ALA A CA 1
ATOM 1896 C C . ALA A 1 237 ? -21.495 2.326 -10.213 1.00 85.25 237 ALA A C 1
ATOM 1898 O O . ALA A 1 237 ? -21.220 1.892 -11.329 1.00 85.25 237 ALA A O 1
ATOM 1899 N N . PHE A 1 238 ? -21.040 1.755 -9.095 1.00 85.25 238 PHE A N 1
ATOM 1900 C CA . PHE A 1 238 ? -20.117 0.625 -9.093 1.00 85.25 238 PHE A CA 1
ATOM 1901 C C . PHE A 1 238 ? -20.700 -0.604 -9.803 1.00 85.25 238 PHE A C 1
ATOM 1903 O O . PHE A 1 238 ? -20.068 -1.156 -10.702 1.00 85.25 238 PHE A O 1
ATOM 1910 N N . ASN A 1 239 ? -21.937 -0.997 -9.477 1.00 82.56 239 ASN A N 1
ATOM 1911 C CA . ASN A 1 239 ? -22.598 -2.122 -10.144 1.00 82.56 239 ASN A CA 1
ATOM 1912 C C . ASN A 1 239 ? -22.818 -1.846 -11.635 1.00 82.56 239 ASN A C 1
ATOM 1914 O O . ASN A 1 239 ? -22.630 -2.748 -12.448 1.00 82.56 239 ASN A O 1
ATOM 1918 N N . LYS A 1 240 ? -23.161 -0.606 -12.009 1.00 83.94 240 LYS A N 1
ATOM 1919 C CA . LYS A 1 240 ? -23.274 -0.202 -13.415 1.00 83.94 240 LYS A CA 1
ATOM 1920 C C . LYS A 1 240 ? -21.939 -0.367 -14.153 1.00 83.94 240 LYS A C 1
ATOM 1922 O O . LYS A 1 240 ? -21.934 -0.879 -15.267 1.00 83.94 240 LYS A O 1
ATOM 1927 N N . THR A 1 241 ? -20.814 0.001 -13.536 1.00 82.88 241 THR A N 1
ATOM 1928 C CA . THR A 1 241 ? -19.476 -0.193 -14.121 1.00 82.88 241 THR A CA 1
ATOM 1929 C C . THR A 1 241 ? -19.104 -1.670 -14.262 1.00 82.88 241 THR A C 1
ATOM 1931 O O . THR A 1 241 ? -18.566 -2.059 -15.293 1.00 82.88 241 THR A O 1
ATOM 1934 N N . VAL A 1 242 ? -19.412 -2.503 -13.263 1.00 80.50 242 VAL A N 1
ATOM 1935 C CA . VAL A 1 242 ? -19.071 -3.939 -13.278 1.00 80.50 242 VAL A CA 1
ATOM 1936 C C . VAL A 1 242 ? -19.926 -4.734 -14.269 1.00 80.50 242 VAL A C 1
ATOM 1938 O O . VAL A 1 242 ? -19.421 -5.651 -14.911 1.00 80.50 242 VAL A O 1
ATOM 1941 N N . ILE A 1 243 ? -21.211 -4.396 -14.400 1.00 79.44 243 ILE A N 1
ATOM 1942 C CA . ILE A 1 243 ? -22.151 -5.079 -15.304 1.00 79.44 243 ILE A CA 1
ATOM 1943 C C . ILE A 1 243 ? -22.034 -4.529 -16.737 1.00 79.44 243 ILE A C 1
ATOM 1945 O O . ILE A 1 243 ? -22.252 -5.258 -17.704 1.00 79.44 243 ILE A O 1
ATOM 1949 N N . GLY A 1 244 ? -21.649 -3.259 -16.881 1.00 74.56 244 GLY A N 1
ATOM 1950 C CA . GLY A 1 244 ? -21.649 -2.535 -18.148 1.00 74.56 244 GLY A CA 1
ATOM 1951 C C . GLY A 1 244 ? -23.046 -2.061 -18.540 1.00 74.56 244 GLY A C 1
ATOM 1952 O O . GLY A 1 244 ? -24.055 -2.651 -18.159 1.00 74.56 244 GLY A O 1
ATOM 1953 N N . GLU A 1 245 ? -23.125 -0.993 -19.337 1.00 70.44 245 GLU A N 1
ATOM 1954 C CA . GLU A 1 245 ? -24.414 -0.403 -19.744 1.00 70.44 245 GLU A CA 1
ATOM 1955 C C . GLU A 1 245 ? -25.260 -1.348 -20.611 1.00 70.44 245 GLU A C 1
ATOM 1957 O O . GLU A 1 245 ? -26.483 -1.328 -20.524 1.00 70.44 245 GLU A O 1
ATOM 1962 N N . ASN A 1 246 ? -24.602 -2.228 -21.372 1.00 72.81 246 ASN A N 1
ATOM 1963 C CA . ASN A 1 246 ? -25.235 -3.208 -22.260 1.00 72.81 246 ASN A CA 1
ATOM 1964 C C . ASN A 1 246 ? -24.990 -4.665 -21.816 1.00 72.81 246 ASN A C 1
ATOM 1966 O O . ASN A 1 246 ? -25.114 -5.579 -22.628 1.00 72.81 246 ASN A O 1
ATOM 1970 N N . GLY A 1 247 ? -24.571 -4.897 -20.565 1.00 72.31 247 GLY A N 1
ATOM 1971 C CA . GLY A 1 247 ? -24.210 -6.236 -20.072 1.00 72.31 247 GLY A CA 1
ATOM 1972 C C . GLY A 1 247 ? -22.855 -6.768 -20.566 1.00 72.31 247 GLY A C 1
ATOM 1973 O O . GLY A 1 247 ? -22.534 -7.932 -20.337 1.00 72.31 247 GLY A O 1
ATOM 1974 N N . TRP A 1 248 ? -22.063 -5.931 -21.244 1.00 69.81 248 TRP A N 1
ATOM 1975 C CA . TRP A 1 248 ? -20.723 -6.256 -21.736 1.00 69.81 248 TRP A CA 1
ATOM 1976 C C . TRP A 1 248 ? -19.707 -5.249 -21.202 1.00 69.81 248 TRP A C 1
ATOM 1978 O O . TRP A 1 248 ? -19.901 -4.039 -21.335 1.00 69.81 248 TRP A O 1
ATOM 1988 N N . VAL A 1 249 ? -18.598 -5.747 -20.649 1.00 74.56 249 VAL A N 1
ATOM 1989 C CA . VAL A 1 249 ? -17.475 -4.922 -20.188 1.00 74.56 249 VAL A CA 1
ATOM 1990 C C . VAL A 1 249 ? -16.164 -5.488 -20.720 1.00 74.56 249 VAL A C 1
ATOM 1992 O O . VAL A 1 249 ? -15.881 -6.680 -20.585 1.00 74.56 249 VAL A O 1
ATOM 1995 N N . SER A 1 250 ? -15.336 -4.624 -21.311 1.00 82.19 250 SER A N 1
ATOM 1996 C CA . SER A 1 250 ? -13.970 -4.990 -21.683 1.00 82.19 250 SER A CA 1
ATOM 1997 C C . SER A 1 250 ? -13.158 -5.327 -20.431 1.00 82.19 250 SER A C 1
ATOM 1999 O O . SER A 1 250 ? -13.028 -4.505 -19.528 1.00 82.19 250 SER A O 1
ATOM 2001 N N . GLN A 1 251 ? -12.555 -6.516 -20.393 1.00 80.38 251 GLN A N 1
ATOM 2002 C CA . GLN A 1 251 ? -11.740 -6.957 -19.256 1.00 80.38 251 GLN A CA 1
ATOM 2003 C C . GLN A 1 251 ? -10.522 -6.057 -19.019 1.00 80.38 251 GLN A C 1
ATOM 2005 O O . GLN A 1 251 ? -10.123 -5.850 -17.875 1.00 80.38 251 GLN A O 1
ATOM 2010 N N . SER A 1 252 ? -9.928 -5.499 -20.080 1.00 81.25 252 SER A N 1
ATOM 2011 C CA . SER A 1 252 ? -8.804 -4.566 -19.943 1.00 81.25 252 SER A CA 1
ATOM 2012 C C . SER A 1 252 ? -9.241 -3.244 -19.316 1.00 81.25 252 SER A C 1
ATOM 2014 O O . SER A 1 252 ? -8.547 -2.727 -18.443 1.00 81.25 252 SER A O 1
ATOM 2016 N N . LEU A 1 253 ? -10.412 -2.736 -19.709 1.00 84.06 253 LEU A N 1
ATOM 2017 C CA . LEU A 1 253 ? -10.999 -1.529 -19.134 1.00 84.06 253 LEU A CA 1
ATOM 2018 C C . LEU A 1 253 ? -11.384 -1.758 -17.670 1.00 84.06 253 LEU A C 1
ATOM 2020 O O . LEU A 1 253 ? -11.006 -0.972 -16.807 1.00 84.06 253 LEU A O 1
ATOM 2024 N N . LEU A 1 254 ? -12.054 -2.875 -17.383 1.00 84.81 254 LEU A N 1
ATOM 2025 C CA . LEU A 1 254 ? -12.484 -3.222 -16.034 1.00 84.81 254 LEU A CA 1
ATOM 2026 C C . LEU A 1 254 ? -11.290 -3.316 -15.079 1.00 84.81 254 LEU A C 1
ATOM 2028 O O . LEU A 1 254 ? -11.316 -2.716 -14.011 1.00 84.81 254 LEU A O 1
ATOM 2032 N N . ARG A 1 255 ? -10.194 -3.972 -15.488 1.00 84.88 255 ARG A N 1
ATOM 2033 C CA . ARG A 1 255 ? -8.955 -4.048 -14.688 1.00 84.88 255 ARG A CA 1
ATOM 2034 C C . ARG A 1 255 ? -8.393 -2.674 -14.324 1.00 84.88 255 ARG A C 1
ATOM 2036 O O . ARG A 1 255 ? -7.871 -2.521 -13.227 1.00 84.88 255 ARG A O 1
ATOM 2043 N N . LYS A 1 256 ? -8.518 -1.680 -15.206 1.00 88.00 256 LYS A N 1
ATOM 2044 C CA . LYS A 1 256 ? -8.112 -0.298 -14.916 1.00 88.00 256 LYS A CA 1
ATOM 2045 C C . LYS A 1 256 ? -9.096 0.417 -13.989 1.00 88.00 256 LYS A C 1
ATOM 2047 O O . LYS A 1 256 ? -8.668 1.210 -13.157 1.00 88.00 256 LYS A O 1
ATOM 2052 N N . GLN A 1 257 ? -10.394 0.133 -14.104 1.00 87.81 257 GLN A N 1
ATOM 2053 C CA . GLN A 1 257 ? -11.447 0.773 -13.304 1.00 87.81 257 GLN A CA 1
ATOM 2054 C C . GLN A 1 257 ? -11.503 0.269 -11.863 1.00 87.81 257 GLN A C 1
ATOM 2056 O O . GLN A 1 257 ? -11.687 1.077 -10.960 1.00 87.81 257 GLN A O 1
ATOM 2061 N N . ILE A 1 258 ? -11.354 -1.042 -11.651 1.00 86.56 258 ILE A N 1
ATOM 2062 C CA . ILE A 1 258 ? -11.561 -1.676 -10.335 1.00 86.56 258 ILE A CA 1
ATOM 2063 C C . ILE A 1 258 ? -10.340 -2.435 -9.803 1.00 86.56 258 ILE A C 1
ATOM 2065 O O . ILE A 1 258 ? -10.413 -3.027 -8.728 1.00 86.56 258 ILE A O 1
ATOM 2069 N N . GLY A 1 259 ? -9.239 -2.466 -10.558 1.00 88.06 259 GLY A N 1
ATOM 2070 C CA . GLY A 1 259 ? -7.973 -3.078 -10.152 1.00 88.06 259 GLY A CA 1
ATOM 2071 C C . GLY A 1 259 ? -6.943 -2.055 -9.675 1.00 88.06 259 GLY A C 1
ATOM 2072 O O . GLY A 1 259 ? -7.291 -0.954 -9.261 1.00 88.06 259 GLY A O 1
ATOM 2073 N N . ASN A 1 260 ? -5.669 -2.443 -9.743 1.00 89.88 260 ASN A N 1
ATOM 2074 C CA . ASN A 1 260 ? -4.524 -1.591 -9.432 1.00 89.88 260 ASN A CA 1
ATOM 2075 C C . ASN A 1 260 ? -3.457 -1.764 -10.523 1.00 89.88 260 ASN A C 1
ATOM 2077 O O . ASN A 1 260 ? -3.021 -2.892 -10.770 1.00 89.88 260 ASN A O 1
ATOM 2081 N N . ILE A 1 261 ? -3.039 -0.684 -11.185 1.00 90.38 261 ILE A N 1
ATOM 2082 C CA . ILE A 1 261 ? -2.096 -0.755 -12.312 1.00 90.38 261 ILE A CA 1
ATOM 2083 C C . ILE A 1 261 ? -0.691 -1.191 -11.892 1.00 90.38 261 ILE A C 1
ATOM 2085 O O . ILE A 1 261 ? 0.021 -1.751 -12.719 1.00 90.38 261 ILE A O 1
ATOM 2089 N N . ASN A 1 262 ? -0.317 -1.035 -10.614 1.00 90.50 262 ASN A N 1
ATOM 2090 C CA . ASN A 1 262 ? 0.951 -1.562 -10.090 1.00 90.50 262 ASN A CA 1
ATOM 2091 C C . ASN A 1 262 ? 1.058 -3.089 -10.256 1.00 90.50 262 ASN A C 1
ATOM 2093 O O . ASN A 1 262 ? 2.155 -3.638 -10.274 1.00 90.50 262 ASN A O 1
ATOM 2097 N N . LEU A 1 263 ? -0.082 -3.780 -10.370 1.00 88.25 263 LEU A N 1
ATOM 2098 C CA . LEU A 1 263 ? -0.165 -5.231 -10.552 1.00 88.25 263 LEU A CA 1
ATOM 2099 C C . LEU A 1 263 ? -0.363 -5.636 -12.019 1.00 88.25 263 LEU A C 1
ATOM 2101 O O . LEU A 1 263 ? -0.481 -6.824 -12.328 1.00 88.25 263 LEU A O 1
ATOM 2105 N N . LEU A 1 264 ? -0.445 -4.667 -12.930 1.00 86.25 264 LEU A N 1
ATOM 2106 C CA . LEU A 1 264 ? -0.584 -4.916 -14.357 1.00 86.25 264 LEU A CA 1
ATOM 2107 C C . LEU A 1 264 ? 0.793 -4.918 -15.021 1.00 86.25 264 LEU A C 1
ATOM 2109 O O . LEU A 1 264 ? 1.774 -4.368 -14.523 1.00 86.25 264 LEU A O 1
ATOM 2113 N N . ARG A 1 265 ? 0.876 -5.567 -16.183 1.00 82.19 265 ARG A N 1
ATOM 2114 C CA . ARG A 1 265 ? 2.110 -5.591 -16.964 1.00 82.19 265 ARG A CA 1
ATOM 2115 C C . ARG A 1 265 ? 2.434 -4.177 -17.445 1.00 82.19 265 ARG A C 1
ATOM 2117 O O . ARG A 1 265 ? 1.684 -3.618 -18.240 1.00 82.19 265 ARG A O 1
ATOM 2124 N N . MET A 1 266 ? 3.587 -3.666 -17.032 1.00 78.75 266 MET A N 1
ATOM 2125 C CA . MET A 1 266 ? 4.138 -2.416 -17.543 1.00 78.75 266 MET A CA 1
ATOM 2126 C C . MET A 1 266 ? 4.486 -2.562 -19.034 1.00 78.75 266 MET A C 1
ATOM 2128 O O . MET A 1 266 ? 5.168 -3.515 -19.430 1.00 78.75 266 MET A O 1
ATOM 2132 N N . ASN A 1 267 ? 3.972 -1.654 -19.863 1.00 75.44 267 ASN A N 1
ATOM 2133 C CA . ASN A 1 267 ? 4.228 -1.622 -21.299 1.00 75.44 267 ASN A CA 1
ATOM 2134 C C . ASN A 1 267 ? 4.359 -0.164 -21.782 1.00 75.44 267 ASN A C 1
ATOM 2136 O O . ASN A 1 267 ? 3.362 0.557 -21.709 1.00 75.44 267 ASN A O 1
ATOM 2140 N N . PRO A 1 268 ? 5.528 0.272 -22.295 1.00 77.00 268 PRO A N 1
ATOM 2141 C CA . PRO A 1 268 ? 6.775 -0.488 -22.476 1.00 77.00 268 PRO A CA 1
ATOM 2142 C C . PRO A 1 268 ? 7.429 -0.889 -21.140 1.00 77.00 268 PRO A C 1
ATOM 2144 O O . PRO A 1 268 ? 6.995 -0.450 -20.085 1.00 77.00 268 PRO A O 1
ATOM 2147 N N . GLY A 1 269 ? 8.426 -1.782 -21.168 1.00 80.12 269 GLY A N 1
ATOM 2148 C CA . GLY A 1 269 ? 9.096 -2.298 -19.963 1.00 80.12 269 GLY A CA 1
ATOM 2149 C C . GLY A 1 269 ? 9.858 -1.231 -19.146 1.00 80.12 269 GLY A C 1
ATOM 2150 O O . GLY A 1 269 ? 9.836 -0.056 -19.492 1.00 80.12 269 GLY A O 1
ATOM 2151 N N . PRO A 1 270 ? 10.598 -1.624 -18.089 1.00 86.50 270 PRO A N 1
ATOM 2152 C CA . PRO A 1 270 ? 11.195 -0.706 -17.096 1.00 86.50 270 PRO A CA 1
ATOM 2153 C C . PRO A 1 270 ? 12.219 0.297 -17.651 1.00 86.50 270 PRO A C 1
ATOM 2155 O O . PRO A 1 270 ? 12.691 1.177 -16.922 1.00 86.50 270 PRO A O 1
ATOM 2158 N N . GLY A 1 271 ? 12.613 0.147 -18.917 1.00 87.38 271 GLY A N 1
ATOM 2159 C CA . GLY A 1 271 ? 13.657 0.938 -19.546 1.00 87.38 271 GLY A CA 1
ATOM 2160 C C . GLY A 1 271 ? 14.933 0.924 -18.707 1.00 87.38 271 GLY A C 1
ATOM 2161 O O . GLY A 1 271 ? 15.338 -0.097 -18.147 1.00 87.38 271 GLY A O 1
ATOM 2162 N N . SER A 1 272 ? 15.541 2.095 -18.566 1.00 90.19 272 SER A N 1
ATOM 2163 C CA . SER A 1 272 ? 16.793 2.272 -17.837 1.00 90.19 272 SER A CA 1
ATOM 2164 C C . SER A 1 272 ? 16.744 1.954 -16.339 1.00 90.19 272 SER A C 1
ATOM 2166 O O . SER A 1 272 ? 17.802 1.796 -15.734 1.00 90.19 272 SER A O 1
ATOM 2168 N N . THR A 1 273 ? 15.566 1.824 -15.721 1.00 91.38 273 THR A N 1
ATOM 2169 C CA . THR A 1 273 ? 15.471 1.465 -14.291 1.00 91.38 273 THR A CA 1
ATOM 2170 C C . THR A 1 273 ? 15.885 0.014 -14.014 1.00 91.38 273 THR A C 1
ATOM 2172 O O . THR A 1 273 ? 16.202 -0.325 -12.878 1.00 91.38 273 THR A O 1
ATOM 2175 N N . LEU A 1 274 ? 15.982 -0.832 -15.050 1.00 91.62 274 LEU A N 1
ATOM 2176 C CA . LEU A 1 274 ? 16.492 -2.207 -14.957 1.00 91.62 274 LEU A CA 1
ATOM 2177 C C . LEU A 1 274 ? 18.026 -2.280 -14.827 1.00 91.62 274 LEU A C 1
ATOM 2179 O O . LEU A 1 274 ? 18.576 -3.281 -14.362 1.00 91.62 274 LEU A O 1
ATOM 2183 N N . LYS A 1 275 ? 18.734 -1.217 -15.226 1.00 92.81 275 LYS A N 1
ATOM 2184 C CA . LYS A 1 275 ? 20.201 -1.173 -15.309 1.00 92.81 275 LYS A CA 1
ATOM 2185 C C . LYS A 1 275 ? 20.935 -1.529 -14.009 1.00 92.81 275 LYS A C 1
ATOM 2187 O O . LYS A 1 275 ? 21.910 -2.278 -14.104 1.00 92.81 275 LYS A O 1
ATOM 2192 N N . PRO A 1 276 ? 20.509 -1.069 -12.814 1.00 93.06 276 PRO A N 1
ATOM 2193 C CA . PRO A 1 276 ? 21.152 -1.451 -11.557 1.00 93.06 276 PRO A CA 1
ATOM 2194 C C . PRO A 1 276 ? 21.049 -2.952 -11.263 1.00 93.06 276 PRO A C 1
ATOM 2196 O O . PRO A 1 276 ? 22.011 -3.544 -10.783 1.00 93.06 276 PRO A O 1
ATOM 2199 N N . ILE A 1 277 ? 19.914 -3.582 -11.593 1.00 92.31 277 ILE A N 1
ATOM 2200 C CA . ILE A 1 277 ? 19.679 -5.017 -11.361 1.00 92.31 277 ILE A CA 1
ATOM 2201 C C . ILE A 1 277 ? 20.620 -5.850 -12.232 1.00 92.31 277 ILE A C 1
ATOM 2203 O O . ILE A 1 277 ? 21.313 -6.743 -11.740 1.00 92.31 277 ILE A O 1
ATOM 2207 N N . VAL A 1 278 ? 20.677 -5.532 -13.526 1.00 91.69 278 VAL A N 1
ATOM 2208 C CA . VAL A 1 278 ? 21.591 -6.185 -14.471 1.00 91.69 278 VAL A CA 1
ATOM 2209 C C . VAL A 1 278 ? 23.039 -5.976 -14.040 1.00 91.69 278 VAL A C 1
ATOM 2211 O O . VAL A 1 278 ? 23.800 -6.937 -13.978 1.00 91.69 278 VAL A O 1
ATOM 2214 N N . PHE A 1 279 ? 23.411 -4.743 -13.685 1.00 92.88 279 PHE A N 1
ATOM 2215 C CA . PHE A 1 279 ? 24.766 -4.441 -13.240 1.00 92.88 279 PHE A CA 1
ATOM 2216 C C . PHE A 1 279 ? 25.159 -5.261 -12.009 1.00 92.88 279 PHE A C 1
ATOM 2218 O O . PHE A 1 279 ? 26.186 -5.927 -12.045 1.00 92.88 279 PHE A O 1
ATOM 2225 N N . ALA A 1 280 ? 24.334 -5.285 -10.959 1.00 92.38 280 ALA A N 1
ATOM 2226 C CA . ALA A 1 280 ? 24.608 -6.077 -9.759 1.00 92.38 280 ALA A CA 1
ATOM 2227 C C . ALA A 1 280 ? 24.736 -7.580 -10.071 1.00 92.38 280 ALA A C 1
ATOM 2229 O O . ALA A 1 280 ? 25.612 -8.267 -9.537 1.00 92.38 280 ALA A O 1
ATOM 2230 N N . SER A 1 281 ? 23.902 -8.084 -10.984 1.00 91.12 281 SER A N 1
ATOM 2231 C CA . SER A 1 281 ? 23.933 -9.484 -11.414 1.00 91.12 281 SER A CA 1
ATOM 2232 C C . SER A 1 281 ? 25.246 -9.843 -12.112 1.00 91.12 281 SER A C 1
ATOM 2234 O O . SER A 1 281 ? 25.812 -10.894 -11.829 1.00 91.12 281 SER A O 1
ATOM 2236 N N . VAL A 1 282 ? 25.766 -8.978 -12.985 1.00 90.00 282 VAL A N 1
ATOM 2237 C CA . VAL A 1 282 ? 27.050 -9.205 -13.673 1.00 90.00 282 VAL A CA 1
ATOM 2238 C C . VAL A 1 282 ? 28.234 -8.964 -12.736 1.00 90.00 282 VAL A C 1
ATOM 2240 O O . VAL A 1 282 ? 29.152 -9.781 -12.657 1.00 90.00 282 VAL A O 1
ATOM 2243 N N . ALA A 1 283 ? 28.201 -7.868 -11.980 1.00 89.56 283 ALA A N 1
ATOM 2244 C CA . ALA A 1 283 ? 29.289 -7.454 -11.105 1.00 89.56 283 ALA A CA 1
ATOM 2245 C C . ALA A 1 283 ? 29.574 -8.452 -9.978 1.00 89.56 283 ALA A C 1
ATOM 2247 O O . ALA A 1 283 ? 30.725 -8.615 -9.589 1.00 89.56 283 ALA A O 1
ATOM 2248 N N . SER A 1 284 ? 28.551 -9.161 -9.494 1.00 88.94 284 SER A N 1
ATOM 2249 C CA . SER A 1 284 ? 28.711 -10.221 -8.489 1.00 88.94 284 SER A CA 1
ATOM 2250 C C . SER A 1 284 ? 29.414 -11.482 -9.011 1.00 88.94 284 SER A C 1
ATOM 2252 O O . SER A 1 284 ? 29.870 -12.300 -8.212 1.00 88.94 284 SER A O 1
ATOM 2254 N N . GLN A 1 285 ? 29.516 -11.656 -10.332 1.00 85.25 285 GLN A N 1
ATOM 2255 C CA . GLN A 1 285 ? 30.076 -12.859 -10.955 1.00 85.25 285 GLN A CA 1
ATOM 2256 C C . GLN A 1 285 ? 31.504 -12.668 -11.470 1.00 85.25 285 GLN A C 1
ATOM 2258 O O . GLN A 1 285 ? 32.249 -13.647 -11.565 1.00 85.25 285 GLN A O 1
ATOM 2263 N N . LEU A 1 286 ? 31.884 -11.430 -11.797 1.00 83.25 286 LEU A N 1
ATOM 2264 C CA . LEU A 1 286 ? 33.161 -11.106 -12.426 1.00 83.25 286 LEU A CA 1
ATOM 2265 C C . LEU A 1 286 ? 34.076 -10.345 -11.453 1.00 83.25 286 LEU A C 1
ATOM 2267 O O . LEU A 1 286 ? 33.676 -9.287 -10.960 1.00 83.25 286 LEU A O 1
ATOM 2271 N N . PRO A 1 287 ? 35.315 -10.815 -11.209 1.00 82.31 287 PRO A N 1
ATOM 2272 C CA . PRO A 1 287 ? 36.290 -10.137 -10.353 1.00 82.31 287 PRO A CA 1
ATOM 2273 C C . PRO A 1 287 ? 36.945 -8.946 -11.080 1.00 82.31 287 PRO A C 1
ATOM 2275 O O . PRO A 1 287 ? 38.160 -8.885 -11.244 1.00 82.31 287 PRO A O 1
ATOM 2278 N N . ILE A 1 288 ? 36.125 -8.008 -11.558 1.00 83.88 288 ILE A N 1
ATOM 2279 C CA . ILE A 1 288 ? 36.552 -6.771 -12.218 1.00 83.88 288 ILE A CA 1
ATOM 2280 C C . ILE A 1 288 ? 36.596 -5.652 -11.178 1.00 83.88 288 ILE A C 1
ATOM 2282 O O . ILE A 1 288 ? 35.693 -5.516 -10.351 1.00 83.88 288 ILE A O 1
ATOM 2286 N N . ASP A 1 289 ? 37.623 -4.804 -11.244 1.00 87.12 289 ASP A N 1
ATOM 2287 C CA . ASP A 1 289 ? 37.630 -3.538 -10.512 1.00 87.12 289 ASP A CA 1
ATOM 2288 C C . ASP A 1 289 ? 36.670 -2.549 -11.193 1.00 87.12 289 ASP A C 1
ATOM 2290 O O . ASP A 1 289 ? 37.062 -1.718 -12.014 1.00 87.12 289 ASP A O 1
ATOM 2294 N N . TRP A 1 290 ? 35.381 -2.664 -10.865 1.00 87.81 290 TRP A N 1
ATOM 2295 C CA . TRP A 1 290 ? 34.308 -1.842 -11.433 1.00 87.81 290 TRP A CA 1
ATOM 2296 C C . TRP A 1 290 ? 34.486 -0.338 -11.180 1.00 87.81 290 TRP A C 1
ATOM 2298 O O . TRP A 1 290 ? 33.888 0.471 -11.886 1.00 87.81 290 TRP A O 1
ATOM 2308 N N . SER A 1 291 ? 35.327 0.054 -10.214 1.00 85.62 291 SER A N 1
ATOM 2309 C CA . SER A 1 291 ? 35.667 1.463 -9.980 1.00 85.62 291 SER A CA 1
ATOM 2310 C C . SER A 1 291 ? 36.564 2.046 -11.076 1.00 85.62 291 SER A C 1
ATOM 2312 O O . SER A 1 291 ? 36.521 3.248 -11.325 1.00 85.62 291 SER A O 1
ATOM 2314 N N . LYS A 1 292 ? 37.333 1.186 -11.758 1.00 85.75 292 LYS A N 1
ATOM 2315 C CA . LYS A 1 292 ? 38.223 1.531 -12.876 1.00 85.75 292 LYS A CA 1
ATOM 2316 C C . LYS A 1 292 ? 37.677 1.090 -14.234 1.00 85.75 292 LYS A C 1
ATOM 2318 O O . LYS A 1 292 ? 38.293 1.378 -15.260 1.00 85.75 292 LYS A O 1
ATOM 2323 N N . PHE A 1 293 ? 36.550 0.377 -14.257 1.00 85.62 293 PHE A N 1
ATOM 2324 C CA . PHE A 1 293 ? 35.910 -0.035 -15.498 1.00 85.62 293 PHE A CA 1
ATOM 2325 C C . PHE A 1 293 ? 35.314 1.191 -16.198 1.00 85.62 293 PHE A C 1
ATOM 2327 O O . PHE A 1 293 ? 34.340 1.792 -15.731 1.00 85.62 293 PHE A O 1
ATOM 2334 N N . SER A 1 294 ? 35.928 1.550 -17.322 1.00 85.81 294 SER A N 1
ATOM 2335 C CA . SER A 1 294 ? 35.535 2.670 -18.169 1.00 85.81 294 SER A CA 1
ATOM 2336 C C . SER A 1 294 ? 35.131 2.172 -19.549 1.00 85.81 294 SER A C 1
ATOM 2338 O O . SER A 1 294 ? 35.558 1.107 -19.993 1.00 85.81 294 SER A O 1
ATOM 2340 N N . SER A 1 295 ? 34.274 2.941 -20.206 1.00 82.50 295 SER A N 1
ATOM 2341 C CA . SER A 1 295 ? 33.815 2.667 -21.561 1.00 82.50 295 SER A CA 1
ATOM 2342 C C . SER A 1 295 ? 33.909 3.949 -22.366 1.00 82.50 295 SER A C 1
ATOM 2344 O O . SER A 1 295 ? 33.331 4.963 -21.971 1.00 82.50 295 SER A O 1
ATOM 2346 N N . ASP A 1 296 ? 34.597 3.880 -23.499 1.00 80.25 296 ASP A N 1
ATOM 2347 C CA . ASP A 1 296 ? 34.629 4.953 -24.485 1.00 80.25 296 ASP A CA 1
ATOM 2348 C C . ASP A 1 296 ? 33.533 4.693 -25.511 1.00 80.25 296 ASP A C 1
ATOM 2350 O O . ASP A 1 296 ? 33.557 3.688 -26.222 1.00 80.25 296 ASP A O 1
ATOM 2354 N N . GLY A 1 297 ? 32.523 5.559 -25.515 1.00 73.50 297 GLY A N 1
ATOM 2355 C CA . GLY A 1 297 ? 31.468 5.536 -26.513 1.00 73.50 297 GLY A CA 1
ATOM 2356 C C . GLY A 1 297 ? 31.967 5.844 -27.921 1.00 73.50 297 GLY A C 1
ATOM 2357 O O . GLY A 1 297 ? 33.104 6.248 -28.133 1.00 73.50 297 GLY A O 1
ATOM 2358 N N . PHE A 1 298 ? 31.075 5.682 -28.891 1.00 71.62 298 PHE A N 1
ATOM 2359 C CA . PHE A 1 298 ? 31.361 5.927 -30.301 1.00 71.62 298 PHE A CA 1
ATOM 2360 C C . PHE A 1 298 ? 30.790 7.253 -30.800 1.00 71.62 298 PHE A C 1
ATOM 2362 O O . PHE A 1 298 ? 29.731 7.689 -30.356 1.00 71.62 298 PHE A O 1
ATOM 2369 N N . ASN A 1 299 ? 31.443 7.846 -31.794 1.00 70.88 299 ASN A N 1
ATOM 2370 C CA . ASN A 1 299 ? 30.953 9.059 -32.457 1.00 70.88 299 ASN A CA 1
ATOM 2371 C C . ASN A 1 299 ? 30.026 8.765 -33.653 1.00 70.88 299 ASN A C 1
ATOM 2373 O O . ASN A 1 299 ? 29.450 9.681 -34.236 1.00 70.88 299 ASN A O 1
ATOM 2377 N N . GLU A 1 300 ? 29.871 7.490 -34.020 1.00 74.88 300 GLU A N 1
ATOM 2378 C CA . GLU A 1 300 ? 29.134 7.042 -35.202 1.00 74.88 300 GLU A CA 1
ATOM 2379 C C . GLU A 1 300 ? 28.234 5.839 -34.888 1.00 74.88 300 GLU A C 1
ATOM 2381 O O . GLU A 1 300 ? 28.437 5.114 -33.906 1.00 74.88 300 GLU A O 1
ATOM 2386 N N . LYS A 1 301 ? 27.249 5.592 -35.762 1.00 79.88 301 LYS A N 1
ATOM 2387 C CA . LYS A 1 301 ? 26.396 4.399 -35.682 1.00 79.88 301 LYS A CA 1
ATOM 2388 C C . LYS A 1 301 ? 27.229 3.132 -35.817 1.00 79.88 301 LYS A C 1
ATOM 2390 O O . LYS A 1 301 ? 28.093 3.029 -36.686 1.00 79.88 301 LYS A O 1
ATOM 2395 N N . GLN A 1 302 ? 26.906 2.139 -35.003 1.00 76.88 302 GLN A N 1
ATOM 2396 C CA . GLN A 1 302 ? 27.617 0.871 -35.000 1.00 76.88 302 GLN A CA 1
ATOM 2397 C C . GLN A 1 302 ? 26.977 -0.109 -35.979 1.00 76.88 302 GLN A C 1
ATOM 2399 O O . GLN A 1 302 ? 25.766 -0.318 -35.973 1.00 76.88 302 GLN A O 1
ATOM 2404 N N . ASN A 1 303 ? 27.809 -0.720 -36.822 1.00 80.19 303 ASN A N 1
ATOM 2405 C CA . ASN A 1 303 ? 27.409 -1.805 -37.727 1.00 80.19 303 ASN A CA 1
ATOM 2406 C C . ASN A 1 303 ? 27.792 -3.187 -37.180 1.00 80.19 303 ASN A C 1
ATOM 2408 O O . ASN A 1 303 ? 27.479 -4.206 -37.794 1.00 80.19 303 ASN A O 1
ATOM 2412 N N . TYR A 1 304 ? 28.490 -3.215 -36.045 1.00 74.62 304 TYR A N 1
ATOM 2413 C CA . TYR A 1 304 ? 28.910 -4.426 -35.358 1.00 74.62 304 TYR A CA 1
ATOM 2414 C C . TYR A 1 304 ? 28.706 -4.256 -33.855 1.00 74.62 304 TYR A C 1
ATOM 2416 O O . TYR A 1 304 ? 28.968 -3.188 -33.308 1.00 74.62 304 TYR A O 1
ATOM 2424 N N . TYR A 1 305 ? 28.246 -5.309 -33.190 1.00 72.75 305 TYR A N 1
ATOM 2425 C CA . TYR A 1 305 ? 28.092 -5.358 -31.742 1.00 72.75 305 TYR A CA 1
ATOM 2426 C C . TYR A 1 305 ? 28.411 -6.771 -31.258 1.00 72.75 305 TYR A C 1
ATOM 2428 O O . TYR A 1 305 ? 27.929 -7.740 -31.837 1.00 72.75 305 TYR A O 1
ATOM 2436 N N . ALA A 1 306 ? 29.246 -6.892 -30.222 1.00 67.44 306 ALA A N 1
ATOM 2437 C CA . ALA A 1 306 ? 29.686 -8.185 -29.684 1.00 67.44 306 ALA A CA 1
ATOM 2438 C C . ALA A 1 306 ? 30.308 -9.144 -30.729 1.00 67.44 306 ALA A C 1
ATOM 2440 O O . ALA A 1 306 ? 30.198 -10.357 -30.603 1.00 67.44 306 ALA A O 1
ATOM 2441 N N . GLY A 1 307 ? 30.951 -8.604 -31.772 1.00 68.50 307 GLY A N 1
ATOM 2442 C CA . GLY A 1 307 ? 31.536 -9.389 -32.868 1.00 68.50 307 GLY A CA 1
ATOM 2443 C C . GLY A 1 307 ? 30.557 -9.763 -33.988 1.00 68.50 307 GLY A C 1
ATOM 2444 O O . GLY A 1 307 ? 30.992 -10.229 -35.037 1.00 68.50 307 GLY A O 1
ATOM 2445 N N . GLU A 1 308 ? 29.262 -9.490 -33.818 1.00 67.06 308 GLU A N 1
ATOM 2446 C CA . GLU A 1 308 ? 28.221 -9.776 -34.806 1.00 67.06 308 GLU A CA 1
ATOM 2447 C C . GLU A 1 308 ? 27.849 -8.533 -35.611 1.00 67.06 308 GLU A C 1
ATOM 2449 O O . GLU A 1 308 ? 27.822 -7.415 -35.090 1.00 67.06 308 GLU A O 1
ATOM 2454 N N . LYS A 1 309 ? 27.529 -8.716 -36.896 1.00 77.06 309 LYS A N 1
ATOM 2455 C CA . LYS A 1 309 ? 27.042 -7.623 -37.745 1.00 77.06 309 LYS A CA 1
ATOM 2456 C C . LYS A 1 309 ? 25.603 -7.281 -37.365 1.00 77.06 309 LYS A C 1
ATOM 2458 O O . LYS A 1 309 ? 24.721 -8.133 -37.433 1.00 77.06 309 LYS A O 1
ATOM 2463 N N . VAL A 1 310 ? 25.352 -6.018 -37.039 1.00 76.00 310 VAL A N 1
ATOM 2464 C CA . VAL A 1 310 ? 24.020 -5.499 -36.702 1.00 76.00 310 VAL A CA 1
ATOM 2465 C C . VAL A 1 310 ? 23.583 -4.441 -37.714 1.00 76.00 310 VAL A C 1
ATOM 2467 O O . VAL A 1 310 ? 24.408 -3.846 -38.410 1.00 76.00 310 VAL A O 1
ATOM 2470 N N . ALA A 1 311 ? 22.271 -4.212 -37.830 1.00 79.56 311 ALA A N 1
ATOM 2471 C CA . ALA A 1 311 ? 21.771 -3.039 -38.549 1.00 79.56 311 ALA A CA 1
ATOM 2472 C C . ALA A 1 311 ? 22.347 -1.764 -37.901 1.00 79.56 311 ALA A C 1
ATOM 2474 O O . ALA A 1 311 ? 22.549 -1.795 -36.687 1.00 79.56 311 ALA A O 1
ATOM 2475 N N . PRO A 1 312 ? 22.589 -0.670 -38.659 1.00 79.69 312 PRO A N 1
ATOM 2476 C CA . PRO A 1 312 ? 23.181 0.553 -38.121 1.00 79.69 312 PRO A CA 1
ATOM 2477 C C . PRO A 1 312 ? 22.455 1.009 -36.852 1.00 79.69 312 PRO A C 1
ATOM 2479 O O . PRO A 1 312 ? 21.341 1.538 -36.920 1.00 79.69 312 PRO A O 1
ATOM 2482 N N . TYR A 1 313 ? 23.080 0.768 -35.703 1.00 69.88 313 TYR A N 1
ATOM 2483 C CA . TYR A 1 313 ? 22.471 0.961 -34.397 1.00 69.88 313 TYR A CA 1
ATOM 2484 C C . TYR A 1 313 ? 23.086 2.183 -33.734 1.00 69.88 313 TYR A C 1
ATOM 2486 O O . TYR A 1 313 ? 24.308 2.337 -33.682 1.00 69.88 313 TYR A O 1
ATOM 2494 N N . ASP A 1 314 ? 22.217 3.061 -33.250 1.00 70.81 314 ASP A N 1
ATOM 2495 C CA . ASP A 1 314 ? 22.596 4.218 -32.459 1.00 70.81 314 ASP A CA 1
ATOM 2496 C C . ASP A 1 314 ? 22.201 3.939 -31.012 1.00 70.81 314 ASP A C 1
ATOM 2498 O O . ASP A 1 314 ? 21.033 3.668 -30.717 1.00 70.81 314 ASP A O 1
ATOM 2502 N N . PHE A 1 315 ? 23.173 3.969 -30.104 1.00 67.44 315 PHE A N 1
ATOM 2503 C CA . PHE A 1 315 ? 22.859 3.941 -28.687 1.00 67.44 315 PHE A CA 1
ATOM 2504 C C . PHE A 1 315 ? 22.299 5.319 -28.348 1.00 67.44 315 PHE A C 1
ATOM 2506 O O . PHE A 1 315 ? 23.068 6.208 -28.005 1.00 67.44 315 PHE A O 1
ATOM 2513 N N . GLU A 1 316 ? 20.967 5.460 -28.423 1.00 64.19 316 GLU A N 1
ATOM 2514 C CA . GLU A 1 316 ? 20.159 6.686 -28.219 1.00 64.19 316 GLU A CA 1
ATOM 2515 C C . GLU A 1 316 ? 20.669 7.636 -27.117 1.00 64.19 316 GLU A C 1
ATOM 2517 O O . GLU A 1 316 ? 20.411 8.838 -27.146 1.00 64.19 316 GLU A O 1
ATOM 2522 N N . LYS A 1 317 ? 21.393 7.091 -26.130 1.00 65.56 317 LYS A N 1
ATOM 2523 C CA . LYS A 1 317 ? 22.183 7.838 -25.161 1.00 65.56 317 LYS A CA 1
ATOM 2524 C C . LYS A 1 317 ? 23.595 7.258 -25.025 1.00 65.56 317 LYS A C 1
ATOM 2526 O O . LYS A 1 317 ? 23.795 6.248 -24.342 1.00 65.56 317 LYS A O 1
ATOM 2531 N N . ASN A 1 318 ? 24.548 7.951 -25.635 1.00 67.50 318 ASN A N 1
ATOM 2532 C CA . ASN A 1 318 ? 25.980 7.736 -25.508 1.00 67.50 318 ASN A CA 1
ATOM 2533 C C . ASN A 1 318 ? 26.618 9.061 -25.070 1.00 67.50 318 ASN A C 1
ATOM 2535 O O . ASN A 1 318 ? 26.622 10.033 -25.822 1.00 67.50 318 ASN A O 1
ATOM 2539 N N . ASN A 1 319 ? 27.117 9.116 -23.836 1.00 69.94 319 ASN A N 1
ATOM 2540 C CA . ASN A 1 319 ? 27.673 10.344 -23.258 1.00 69.94 319 ASN A CA 1
ATOM 2541 C C . ASN A 1 319 ? 29.193 10.465 -23.491 1.00 69.94 319 ASN A C 1
ATOM 2543 O O . ASN A 1 319 ? 29.879 11.165 -22.746 1.00 69.94 319 ASN A O 1
ATOM 2547 N N . GLY A 1 320 ? 29.727 9.772 -24.500 1.00 75.62 320 GLY A N 1
ATOM 2548 C CA . GLY A 1 320 ? 31.156 9.706 -24.779 1.00 75.62 320 GLY A CA 1
ATOM 2549 C C . GLY A 1 320 ? 31.869 8.794 -23.785 1.00 75.62 320 GLY A C 1
ATOM 2550 O O . GLY A 1 320 ? 31.507 7.630 -23.619 1.00 75.62 320 GLY A O 1
ATOM 2551 N N . ARG A 1 321 ? 32.907 9.312 -23.126 1.00 80.31 321 ARG A N 1
ATOM 2552 C CA . ARG A 1 321 ? 33.684 8.544 -22.150 1.00 80.31 321 ARG A CA 1
ATOM 2553 C C . ARG A 1 321 ? 32.986 8.497 -20.795 1.00 80.31 321 ARG A C 1
ATOM 2555 O O . ARG A 1 321 ? 32.861 9.511 -20.109 1.00 80.31 321 ARG A O 1
ATOM 2562 N N . ILE A 1 322 ? 32.620 7.294 -20.367 1.00 85.56 322 ILE A N 1
ATOM 2563 C CA . ILE A 1 322 ? 32.152 7.010 -19.010 1.00 85.56 322 ILE A CA 1
ATOM 2564 C C . ILE A 1 322 ? 33.317 6.424 -18.214 1.00 85.56 322 ILE A C 1
ATOM 2566 O O . ILE A 1 322 ? 33.783 5.319 -18.490 1.00 85.56 322 ILE A O 1
ATOM 2570 N N . ASN A 1 323 ? 33.791 7.172 -17.217 1.00 83.06 323 ASN A N 1
ATOM 2571 C CA . ASN A 1 323 ? 34.997 6.825 -16.460 1.00 83.06 323 ASN A CA 1
ATOM 2572 C C . ASN A 1 323 ? 34.751 5.839 -15.317 1.00 83.06 323 ASN A C 1
ATOM 2574 O O . ASN A 1 323 ? 35.705 5.246 -14.820 1.00 83.06 323 ASN A O 1
ATOM 2578 N N . SER A 1 324 ? 33.501 5.693 -14.873 1.00 84.62 324 SER A N 1
ATOM 2579 C CA . SER A 1 324 ? 33.175 4.915 -13.682 1.00 84.62 324 SER A CA 1
ATOM 2580 C C . SER A 1 324 ? 31.759 4.340 -13.714 1.00 84.62 324 SER A C 1
ATOM 2582 O O . SER A 1 324 ? 30.869 4.842 -14.406 1.00 84.62 324 SER A O 1
ATOM 2584 N N . VAL A 1 325 ? 31.525 3.327 -12.875 1.00 87.62 325 VAL A N 1
ATOM 2585 C CA . VAL A 1 325 ? 30.182 2.781 -12.619 1.00 87.62 325 VAL A CA 1
ATOM 2586 C C . VAL A 1 325 ? 29.204 3.838 -12.086 1.00 87.62 325 VAL A C 1
ATOM 2588 O O . VAL A 1 325 ? 28.012 3.797 -12.393 1.00 87.62 325 VAL A O 1
ATOM 2591 N N . ILE A 1 326 ? 29.699 4.806 -11.306 1.00 87.75 326 ILE A N 1
ATOM 2592 C CA . ILE A 1 326 ? 28.877 5.880 -10.737 1.00 87.75 326 ILE A CA 1
ATOM 2593 C C . ILE A 1 326 ? 28.325 6.750 -11.868 1.00 87.75 326 ILE A C 1
ATOM 2595 O O . ILE A 1 326 ? 27.126 7.029 -11.900 1.00 87.75 326 ILE A O 1
ATOM 2599 N N . ASP A 1 327 ? 29.175 7.119 -12.827 1.00 88.06 327 ASP A N 1
ATOM 2600 C CA . ASP A 1 327 ? 28.778 7.903 -13.997 1.00 88.06 327 ASP A CA 1
ATOM 2601 C C . ASP A 1 327 ? 27.818 7.123 -14.898 1.00 88.06 327 ASP A C 1
ATOM 2603 O O . ASP A 1 327 ? 26.830 7.677 -15.378 1.00 88.06 327 ASP A O 1
ATOM 2607 N N . TYR A 1 328 ? 28.045 5.819 -15.066 1.00 89.19 328 TYR A N 1
ATOM 2608 C CA . TYR A 1 328 ? 27.124 4.937 -15.779 1.00 89.19 328 TYR A CA 1
ATOM 2609 C C . TYR A 1 328 ? 25.708 4.966 -15.184 1.00 89.19 328 TYR A C 1
ATOM 2611 O O . TYR A 1 328 ? 24.741 5.162 -15.925 1.00 89.19 328 TYR A O 1
ATOM 2619 N N . LEU A 1 329 ? 25.568 4.809 -13.862 1.00 87.50 329 LEU A N 1
ATOM 2620 C CA . LEU A 1 329 ? 24.261 4.837 -13.200 1.00 87.50 329 LEU A CA 1
ATOM 2621 C C . LEU A 1 329 ? 23.645 6.243 -13.216 1.00 87.50 329 LEU A C 1
ATOM 2623 O O . LEU A 1 329 ? 22.447 6.378 -13.459 1.00 87.50 329 LEU A O 1
ATOM 2627 N N . ARG A 1 330 ? 24.460 7.288 -13.017 1.00 88.38 330 ARG A N 1
ATOM 2628 C CA . ARG A 1 330 ? 24.023 8.692 -13.012 1.00 88.38 330 ARG A CA 1
ATOM 2629 C C . ARG A 1 330 ? 23.513 9.150 -14.375 1.00 88.38 330 ARG A C 1
ATOM 2631 O O . ARG A 1 330 ? 22.440 9.742 -14.462 1.00 88.38 330 ARG A O 1
ATOM 2638 N N . TYR A 1 331 ? 24.279 8.906 -15.435 1.00 88.38 331 TYR A N 1
ATOM 2639 C CA . TYR A 1 331 ? 23.917 9.328 -16.788 1.00 88.38 331 TYR A CA 1
ATOM 2640 C C . TYR A 1 331 ? 23.017 8.322 -17.489 1.00 88.38 331 TYR A C 1
ATOM 2642 O O . TYR A 1 331 ? 22.406 8.657 -18.505 1.00 88.38 331 TYR A O 1
ATOM 2650 N N . SER A 1 332 ? 22.865 7.123 -16.925 1.00 89.00 332 SER A N 1
ATOM 2651 C CA . SER A 1 332 ? 22.107 6.038 -17.523 1.00 89.00 332 SER A CA 1
ATOM 2652 C C . SER A 1 332 ? 22.573 5.771 -18.953 1.00 89.00 332 SER A C 1
ATOM 2654 O O . SER A 1 332 ? 21.784 5.775 -19.897 1.00 89.00 332 SER A O 1
ATOM 2656 N N . ASP A 1 333 ? 23.874 5.554 -19.117 1.00 88.81 333 ASP A N 1
ATOM 2657 C CA . ASP A 1 333 ? 24.485 5.348 -20.428 1.00 88.81 333 ASP A CA 1
ATOM 2658 C C . ASP A 1 333 ? 24.072 3.985 -21.014 1.00 88.81 333 ASP A C 1
ATOM 2660 O O . ASP A 1 333 ? 24.097 2.967 -20.314 1.00 88.81 333 ASP A O 1
ATOM 2664 N N . ASN A 1 334 ? 23.574 3.957 -22.255 1.00 86.69 334 ASN A N 1
ATOM 2665 C CA . ASN A 1 334 ? 23.105 2.718 -22.891 1.00 86.69 334 ASN A CA 1
ATOM 2666 C C . ASN A 1 334 ? 24.269 1.887 -23.427 1.00 86.69 334 ASN A C 1
ATOM 2668 O O . ASN A 1 334 ? 24.191 0.658 -23.437 1.00 86.69 334 ASN A O 1
ATOM 2672 N N . TYR A 1 335 ? 25.354 2.540 -23.834 1.00 85.56 335 TYR A N 1
ATOM 2673 C CA . TYR A 1 335 ? 26.503 1.852 -24.386 1.00 85.56 335 TYR A CA 1
ATOM 2674 C C . TYR A 1 335 ? 27.312 1.151 -23.290 1.00 85.56 335 TYR A C 1
ATOM 2676 O O . TYR A 1 335 ? 27.553 -0.054 -23.382 1.00 85.56 335 TYR A O 1
ATOM 2684 N N . TYR A 1 336 ? 27.603 1.838 -22.183 1.00 88.88 336 TYR A N 1
ATOM 2685 C CA . TYR A 1 336 ? 28.209 1.210 -21.004 1.00 88.88 336 TYR A CA 1
ATOM 2686 C C . TYR A 1 336 ? 27.366 0.026 -20.511 1.00 88.88 336 TYR A C 1
ATOM 2688 O O . TYR A 1 336 ? 27.900 -1.042 -20.213 1.00 88.88 336 TYR A O 1
ATOM 2696 N N . HIS A 1 337 ? 26.034 0.180 -20.485 1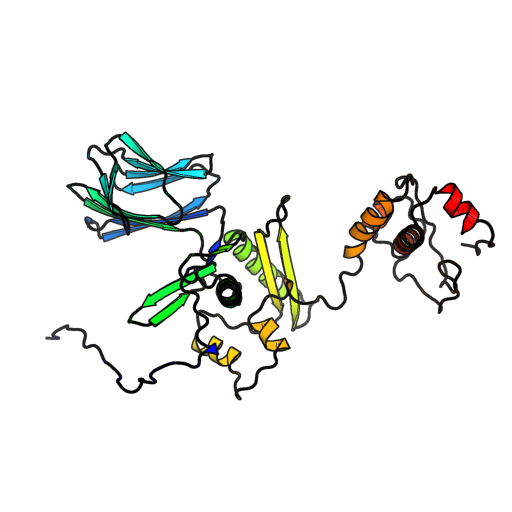.00 90.06 337 HIS A N 1
ATOM 2697 C CA . HIS A 1 337 ? 25.123 -0.910 -20.129 1.00 90.06 337 HIS A CA 1
ATOM 2698 C C . HIS A 1 337 ? 25.281 -2.129 -21.044 1.00 90.06 337 HIS A C 1
ATOM 2700 O O . HIS A 1 337 ? 25.309 -3.266 -20.577 1.00 90.06 337 HIS A O 1
ATOM 2706 N N . SER A 1 338 ? 25.400 -1.890 -22.348 1.00 87.25 338 SER A N 1
ATOM 2707 C CA . SER A 1 338 ? 25.589 -2.941 -23.342 1.00 87.25 338 SER A CA 1
ATOM 2708 C C . SER A 1 338 ? 26.916 -3.684 -23.137 1.00 87.25 338 SER A C 1
ATOM 2710 O O . SER A 1 338 ? 26.953 -4.905 -23.262 1.00 87.25 338 SER A O 1
ATOM 2712 N N . ASN A 1 339 ? 27.983 -2.991 -22.731 1.00 86.44 339 ASN A N 1
ATOM 2713 C CA . ASN A 1 339 ? 29.261 -3.625 -22.403 1.00 86.44 339 ASN A CA 1
ATOM 2714 C C . ASN A 1 339 ? 29.164 -4.474 -21.129 1.00 86.44 339 ASN A C 1
ATOM 2716 O O . ASN A 1 339 ? 29.685 -5.587 -21.092 1.00 86.44 339 ASN A O 1
ATOM 2720 N N . VAL A 1 340 ? 28.428 -4.008 -20.114 1.00 89.56 340 VAL A N 1
ATOM 2721 C CA . VAL A 1 340 ? 28.114 -4.810 -18.917 1.00 89.56 340 VAL A CA 1
ATOM 2722 C C . VAL A 1 340 ? 27.350 -6.085 -19.296 1.00 89.56 340 VAL A C 1
ATOM 2724 O O . VAL A 1 340 ? 27.711 -7.168 -18.841 1.00 89.56 340 VAL A O 1
ATOM 2727 N N . LEU A 1 341 ? 26.329 -5.985 -20.153 1.00 88.94 341 LEU A N 1
ATOM 2728 C CA . LEU A 1 341 ? 25.567 -7.144 -20.635 1.00 88.94 341 LEU A CA 1
ATOM 2729 C C . LEU A 1 341 ? 26.438 -8.130 -21.413 1.00 88.94 341 LEU A C 1
ATOM 2731 O O . LEU A 1 341 ? 26.357 -9.333 -21.170 1.00 88.94 341 LEU A O 1
ATOM 2735 N N . LEU A 1 342 ? 27.289 -7.627 -22.309 1.00 86.31 342 LEU A N 1
ATOM 2736 C CA . LEU A 1 342 ? 28.213 -8.451 -23.079 1.00 86.31 342 LEU A CA 1
ATOM 2737 C C . LEU A 1 342 ? 29.144 -9.237 -22.153 1.00 86.31 342 LEU A C 1
ATOM 2739 O O . LEU A 1 342 ? 29.245 -10.452 -22.287 1.00 86.31 342 LEU A O 1
ATOM 2743 N N . LEU A 1 343 ? 29.756 -8.579 -21.166 1.00 85.06 343 LEU A N 1
ATOM 2744 C CA . LEU A 1 343 ? 30.597 -9.250 -20.172 1.00 85.06 343 LEU A CA 1
ATOM 2745 C C . LEU A 1 343 ? 29.822 -10.317 -19.384 1.00 85.06 343 LEU A C 1
ATOM 2747 O O . LEU A 1 343 ? 30.342 -11.405 -19.149 1.00 85.06 343 LEU A O 1
ATOM 2751 N N . GLY A 1 344 ? 28.572 -10.025 -19.022 1.00 84.56 344 GLY A N 1
ATOM 2752 C CA . GLY A 1 344 ? 27.681 -10.949 -18.321 1.00 84.56 344 GLY A CA 1
ATOM 2753 C C . GLY A 1 344 ? 27.156 -12.120 -19.152 1.00 84.56 344 GLY A C 1
ATOM 2754 O O . GLY A 1 344 ? 26.646 -13.077 -18.577 1.00 84.56 344 GLY A O 1
ATOM 2755 N N . SER A 1 345 ? 27.253 -12.058 -20.483 1.00 82.69 345 SER A N 1
ATOM 2756 C CA . SER A 1 345 ? 26.776 -13.125 -21.376 1.00 82.69 345 SER A CA 1
ATOM 2757 C C . SER A 1 345 ? 27.688 -14.355 -21.401 1.00 82.69 345 SER A C 1
ATOM 2759 O O . SER A 1 345 ? 27.264 -15.437 -21.808 1.00 82.69 345 SER A O 1
ATOM 2761 N N . TYR A 1 346 ? 28.930 -14.209 -20.939 1.00 75.56 346 TYR A N 1
ATOM 2762 C CA . TYR A 1 346 ? 29.896 -15.296 -20.889 1.00 75.56 346 TYR A CA 1
ATOM 2763 C C . TYR A 1 346 ? 29.778 -16.093 -19.589 1.00 75.56 346 TYR A C 1
ATOM 2765 O O . TYR A 1 346 ? 29.507 -15.548 -18.519 1.00 75.56 346 TYR A O 1
ATOM 2773 N N . SER A 1 347 ? 30.028 -17.404 -19.667 1.00 69.75 347 SER A N 1
ATOM 2774 C CA . SER A 1 347 ? 30.081 -18.270 -18.487 1.00 69.75 347 SER A CA 1
ATOM 2775 C C . SER A 1 347 ? 31.112 -17.767 -17.479 1.00 69.75 347 SER A C 1
ATOM 2777 O O . SER A 1 347 ? 32.166 -17.268 -17.873 1.00 69.75 347 SER A O 1
ATOM 2779 N N . ARG A 1 348 ? 30.839 -17.958 -16.183 1.00 70.06 348 ARG A N 1
ATOM 2780 C CA . ARG A 1 348 ? 31.750 -17.579 -15.096 1.00 70.06 348 ARG A CA 1
ATOM 2781 C C . ARG A 1 348 ? 33.158 -18.122 -15.354 1.00 70.06 348 ARG A C 1
ATOM 2783 O O . ARG A 1 348 ? 33.371 -19.331 -15.338 1.00 70.06 348 ARG A O 1
ATOM 2790 N N . GLN A 1 349 ? 34.107 -17.219 -15.561 1.00 66.81 349 GLN A N 1
ATOM 2791 C CA . GLN A 1 349 ? 35.494 -17.548 -15.871 1.00 66.81 349 GLN A CA 1
ATOM 2792 C C . GLN A 1 349 ? 36.431 -16.427 -15.417 1.00 66.81 349 GLN A C 1
ATOM 2794 O O . GLN A 1 349 ? 35.982 -15.332 -15.073 1.00 66.81 349 GLN A O 1
ATOM 2799 N N . ASP A 1 350 ? 37.732 -16.713 -15.396 1.00 73.88 350 ASP A N 1
ATOM 2800 C CA . ASP A 1 350 ? 38.753 -15.701 -15.136 1.00 73.88 350 ASP A CA 1
ATOM 2801 C C . ASP A 1 350 ? 38.710 -14.592 -16.202 1.00 73.88 350 ASP A C 1
ATOM 2803 O O . ASP A 1 350 ? 38.546 -14.864 -17.394 1.00 73.88 350 ASP A O 1
ATOM 2807 N N . VAL A 1 351 ? 38.869 -13.337 -15.774 1.00 70.50 351 VAL A N 1
ATOM 2808 C CA . VAL A 1 351 ? 38.754 -12.165 -16.656 1.00 70.50 351 VAL A CA 1
ATOM 2809 C C . VAL A 1 351 ? 39.839 -12.178 -17.733 1.00 70.50 351 VAL A C 1
ATOM 2811 O O . VAL A 1 351 ? 39.547 -11.871 -18.887 1.00 70.50 351 VAL A O 1
ATOM 2814 N N . ASN A 1 352 ? 41.069 -12.593 -17.409 1.00 72.62 352 ASN A N 1
ATOM 2815 C CA . ASN A 1 352 ? 42.135 -12.674 -18.410 1.00 72.62 352 ASN A CA 1
ATOM 2816 C C . ASN A 1 352 ? 41.857 -13.801 -19.413 1.00 72.62 352 ASN A C 1
ATOM 2818 O O . ASN A 1 352 ? 42.109 -13.638 -20.607 1.00 72.62 352 ASN A O 1
ATOM 2822 N N . GLY A 1 353 ? 41.275 -14.915 -18.959 1.00 71.44 353 GLY A N 1
ATOM 2823 C CA . GLY A 1 353 ? 40.773 -15.985 -19.828 1.00 71.44 353 GLY A CA 1
ATOM 2824 C C . GLY A 1 353 ? 39.667 -15.521 -20.784 1.00 71.44 353 GLY A C 1
ATOM 2825 O O . GLY A 1 353 ? 39.711 -15.819 -21.978 1.00 71.44 353 GLY A O 1
ATOM 2826 N N . LEU A 1 354 ? 38.707 -14.730 -20.293 1.00 72.31 354 LEU A N 1
ATOM 2827 C CA . LEU A 1 354 ? 37.651 -14.139 -21.121 1.00 72.31 354 LEU A CA 1
ATOM 2828 C C . LEU A 1 354 ? 38.236 -13.202 -22.187 1.00 72.31 354 LEU A C 1
ATOM 2830 O O . LEU A 1 354 ? 37.955 -13.357 -23.374 1.00 72.31 354 LEU A O 1
ATOM 2834 N N . LEU A 1 355 ? 39.071 -12.247 -21.770 1.00 73.81 355 LEU A N 1
ATOM 2835 C CA . LEU A 1 355 ? 39.665 -11.252 -22.666 1.00 73.81 355 LEU A CA 1
ATOM 2836 C C . LEU A 1 355 ? 40.559 -11.902 -23.729 1.00 73.81 355 LEU A C 1
ATOM 2838 O O . LEU A 1 355 ? 40.470 -11.566 -24.909 1.00 73.81 355 LEU A O 1
ATOM 2842 N N . SER A 1 356 ? 41.380 -12.876 -23.333 1.00 70.75 356 SER A N 1
ATOM 2843 C CA . SER A 1 356 ? 42.271 -13.582 -24.257 1.00 70.75 356 SER A CA 1
ATOM 2844 C C . SER A 1 356 ? 41.539 -14.517 -25.221 1.00 70.75 356 SER A C 1
ATOM 2846 O O . SER A 1 356 ? 41.993 -14.661 -26.351 1.00 70.75 356 SER A O 1
ATOM 2848 N N . SER A 1 357 ? 40.416 -15.126 -24.833 1.00 70.25 357 SER A N 1
ATOM 2849 C CA . SER A 1 357 ? 39.678 -16.050 -25.710 1.00 70.25 357 SER A CA 1
ATOM 2850 C C . SER A 1 357 ? 38.675 -15.361 -26.636 1.00 70.25 357 SER A C 1
ATOM 2852 O O . SER A 1 357 ? 38.498 -15.812 -27.764 1.00 70.25 357 SER A O 1
ATOM 2854 N N . GLN A 1 358 ? 38.033 -14.279 -26.182 1.00 71.56 358 GLN A N 1
ATOM 2855 C CA . GLN A 1 358 ? 36.907 -13.661 -26.896 1.00 71.56 358 GLN A CA 1
ATOM 2856 C C . GLN A 1 358 ? 37.237 -12.297 -27.513 1.00 71.56 358 GLN A C 1
ATOM 2858 O O . GLN A 1 358 ? 36.575 -11.881 -28.458 1.00 71.56 358 GLN A O 1
ATOM 2863 N N . PHE A 1 359 ? 38.260 -11.594 -27.010 1.00 70.12 359 PHE A N 1
ATOM 2864 C CA . PHE A 1 359 ? 38.509 -10.190 -27.369 1.00 70.12 359 PHE A CA 1
ATOM 2865 C C . PHE A 1 359 ? 39.900 -9.915 -27.964 1.00 70.12 359 PHE A C 1
ATOM 2867 O O . PHE A 1 359 ? 40.179 -8.791 -28.370 1.00 70.12 359 PHE A O 1
ATOM 2874 N N . SER A 1 360 ? 40.780 -10.914 -28.061 1.00 59.09 360 SER A N 1
ATOM 2875 C CA . SER A 1 360 ? 42.196 -10.705 -28.404 1.00 59.09 360 SER A CA 1
ATOM 2876 C C . SER A 1 360 ? 42.536 -10.636 -29.901 1.00 59.09 360 SER A C 1
ATOM 2878 O O . SER A 1 360 ? 43.703 -10.443 -30.226 1.00 59.09 360 SER A O 1
ATOM 2880 N N . ASN A 1 361 ? 41.572 -10.753 -30.826 1.00 53.31 361 ASN A N 1
ATOM 2881 C CA . ASN A 1 361 ? 41.889 -10.970 -32.251 1.00 53.31 361 ASN A CA 1
ATOM 2882 C C . ASN A 1 361 ? 41.130 -10.118 -33.282 1.00 53.31 361 ASN A C 1
ATOM 2884 O O . ASN A 1 361 ? 41.142 -10.458 -34.466 1.00 53.31 361 ASN A O 1
ATOM 2888 N N . GLN A 1 362 ? 40.510 -8.995 -32.914 1.00 53.44 362 GLN A N 1
ATOM 2889 C CA . GLN A 1 362 ? 39.936 -8.091 -33.921 1.00 53.44 362 GLN A CA 1
ATOM 2890 C C . GLN A 1 362 ? 40.421 -6.657 -33.748 1.00 53.44 362 GLN A C 1
ATOM 2892 O O . GLN A 1 362 ? 40.470 -6.130 -32.640 1.00 53.44 362 GLN A O 1
ATOM 2897 N N . LYS A 1 363 ? 40.793 -6.031 -34.876 1.00 46.50 363 LYS A N 1
ATOM 2898 C CA . LYS A 1 363 ? 41.088 -4.598 -34.954 1.00 46.50 363 LYS A CA 1
ATOM 2899 C C . LYS A 1 363 ? 39.895 -3.847 -34.373 1.00 46.50 363 LYS A C 1
ATOM 2901 O O . LYS A 1 363 ? 38.822 -3.857 -34.972 1.00 46.50 363 LYS A O 1
ATOM 2906 N N . THR A 1 364 ? 40.091 -3.197 -33.233 1.00 50.00 364 THR A N 1
ATOM 2907 C CA . THR A 1 364 ? 39.158 -2.189 -32.740 1.00 50.00 364 THR A CA 1
ATOM 2908 C C . THR A 1 364 ? 38.996 -1.154 -33.848 1.00 50.00 364 THR A C 1
ATOM 2910 O O . THR A 1 364 ? 39.994 -0.619 -34.337 1.00 50.00 364 THR A O 1
ATOM 2913 N N . GLY A 1 365 ? 37.763 -0.926 -34.305 1.00 52.03 365 GLY A N 1
ATOM 2914 C CA . GLY A 1 365 ? 37.477 0.210 -35.178 1.00 52.03 365 GLY A CA 1
ATOM 2915 C C . GLY A 1 365 ? 37.965 1.500 -34.517 1.00 52.03 365 GLY A C 1
ATOM 2916 O O . GLY A 1 365 ? 38.086 1.557 -33.293 1.00 52.03 365 GLY A O 1
ATOM 2917 N N . ASN A 1 366 ? 38.288 2.513 -35.320 1.00 42.50 366 ASN A N 1
ATOM 2918 C CA . ASN A 1 366 ? 38.663 3.819 -34.784 1.00 42.50 366 ASN A CA 1
ATOM 2919 C C . ASN A 1 366 ? 37.466 4.366 -33.985 1.00 42.50 366 ASN A C 1
ATOM 2921 O O . ASN A 1 366 ? 36.420 4.626 -34.578 1.00 42.50 366 ASN A O 1
ATOM 2925 N N . GLY A 1 367 ? 37.608 4.441 -32.659 1.00 40.00 367 GLY A N 1
ATOM 2926 C CA . GLY A 1 367 ? 36.650 5.068 -31.742 1.00 40.00 367 GLY A CA 1
ATOM 2927 C C . GLY A 1 367 ? 36.831 6.575 -31.685 1.00 40.00 367 GLY A C 1
ATOM 2928 O O . GLY A 1 367 ? 38.006 7.008 -31.754 1.00 40.00 367 GLY A O 1
#

Secondary structure (DSSP, 8-state):
-----------GGG--S---GGG-----S-EEE--SEEEEEEEETTTTEEEEEEEETTS-EEEEEETTEEEEE-TTS-EEEEE-SSSPEEEEESS-EEEE-TT-EEEPPSSEEEEEE-SS-EEEEEEEPPEEEEEEEETTEEEEE-TTGGGGTTHHHHHHHHHHH-GGGTTSPEEES--HHHHHHHHHHHHHHHHH-TTSPTT-EEEEEEE-TT--EEEEEEEETT-----TT-HHHHHHHHH-TTS---HHHHHHHHS-GGGSPPSS--GGGGHHHHHHHHHTTS---TTT--EE--SS-EEEETTEEEEEE--S---SEE-SHHHHHHHT-HHHHHHHHHHHTS-S--HHHHIIIIITTS-----

Foldseek 3Di:
DDPDDDDDDDDPPPDPPDDDPVVPLPFQAFEFEPAQWKWKKKAWPVVRDIDTDIGGLQDWDWDDNDVQWIWTRDNNSWIKIARCDQWKKWWAFPPDIDIAGHRGMDTADAQGWTWIDTPVTIMTIGMHGHTCWGWDQDPNDIDIDGPLFLFSLQVSVVLSVVCVVVVPCSNPYHYANEHPVVSNVVQVVVCVVLVPDPVDDQQDKDWDWDADPVGRTHYTTIDGHPQDAGGVNPVVRNVCQVCDPVSDDDPVSSCVRRHGCVPPDDPPDPPLVCLVVLLVLLVVQAPDPQQADKDFDDPAFDQDDLNHGDDRHDQPADPGIDGHPVSCSVSVGSVVSSVSVSSSVDDRDHPVVCCVPRPVDDDDDDD

Sequence (367 aa):
MYNGKPQLAVNENFFRIEAPPHLQQNWKGNVYGDSSHWNISTWNVAMNTGGSYLVNKREPAVVHVREGLQIIADSTGQVLLVNNGNSTVTIIGDRSSSKLDAGSRIPLGNPFHARLVTPQAESWLHIEPHAFMRNYYVNGARYYTYPLGNDFTWAKHFADNFSVNNKDNREQNIFVSFDYTLMDSVSHLIQQYLATDTAYHSGAEYGVCIADEKGRVLAMNDYIKDFYRPDPNNRAAFNKTVIGENGWVSQSLLRKQIGNINLLRMNPGPGSTLKPIVFASVASQLPIDWSKFSSDGFNEKQNYYAGEKVAPYDFEKNNGRINSVIDYLRYSDNYYHSNVLLLGSYSRQDVNGLLSSQFSNQKTGNG

pLDDT: mean 81.03, std 14.74, range [31.53, 96.5]